Protein AF-A0A8T5LBM2-F1 (afdb_monomer)

Radius of gyration: 21.7 Å; Cα contacts (8 Å, |Δi|>4): 422; c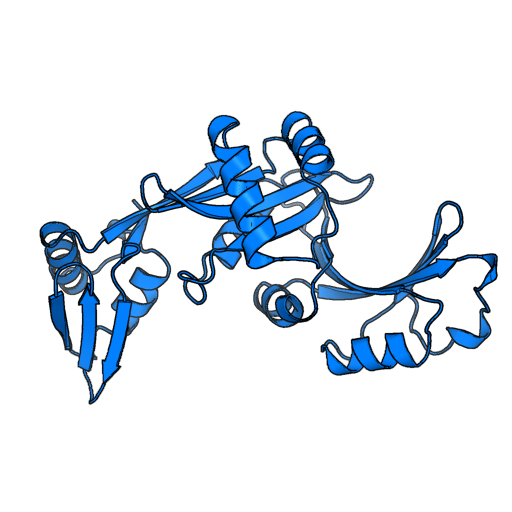hains: 1; bounding box: 52×43×63 Å

Secondary structure (DSSP, 8-state):
-EEEE-TTEEEEEETTEEEEEETTTTEEEEEEGGGHHHHHHHHT-EEGGG--HHHHHHHHHHHHTT-EEEEEEEEPPHHHHHHHHHHHHHHHGGG--S-HHHHHHHHHH-GGGEEEEEETTEEEEEEEEEE-SSSEEEEEEEE-GGGTTSSHHHHHHHHHHHH-TT-SEEEEEPPTTTHHHHHHTTPEEEEEEEEEGGG--GGGGTTS-EEEEEEETTEEEEEE--SS-SHHHHHHHHHH-TTEEEEEEEEEE-----

Solvent-accessible surface area (backbone atoms only — not comparable to full-atom values): 14510 Å² total; per-residue (Å²): 106,40,31,21,59,27,97,64,46,48,73,50,79,54,95,79,28,32,39,39,37,26,75,88,77,74,43,76,44,82,43,65,47,92,46,48,68,58,52,56,40,30,53,48,47,32,46,68,90,75,50,54,76,73,52,46,53,57,50,50,52,35,52,80,65,69,40,55,26,45,52,46,76,45,65,51,48,80,92,48,45,64,61,45,49,53,44,41,48,70,71,49,41,91,76,54,88,73,57,71,67,61,52,50,54,46,38,74,77,33,41,83,42,26,34,32,33,23,48,66,87,45,78,47,28,36,36,36,31,47,80,52,99,80,32,32,33,46,66,50,73,37,53,45,76,95,53,61,94,23,57,52,67,57,53,50,49,53,52,51,58,67,65,41,72,93,49,52,29,41,38,31,71,47,54,75,80,45,49,64,57,44,50,75,75,68,30,49,65,31,32,38,37,40,27,40,52,92,75,62,52,71,80,82,52,64,88,52,56,71,75,46,77,45,82,54,90,67,30,38,36,37,37,23,64,54,92,69,92,54,55,68,56,55,52,47,49,39,66,80,36,74,76,37,50,74,42,48,34,33,34,42,74,52,81,82,82,124

Structure (mmCIF, N/CA/C/O backbone):
data_AF-A0A8T5LBM2-F1
#
_entry.id   AF-A0A8T5LBM2-F1
#
loop_
_atom_site.group_PDB
_atom_site.id
_atom_site.type_symbol
_atom_site.label_atom_id
_atom_site.label_alt_id
_atom_site.label_comp_id
_atom_site.label_asym_id
_atom_site.label_entity_id
_atom_site.label_seq_id
_atom_site.pdbx_PDB_ins_code
_atom_site.Cartn_x
_atom_site.Cartn_y
_atom_site.Cartn_z
_atom_site.occupancy
_atom_site.B_iso_or_equiv
_atom_site.auth_seq_id
_atom_site.auth_comp_id
_atom_site.auth_asym_id
_atom_site.auth_atom_id
_atom_site.pdbx_PDB_model_num
ATOM 1 N N . MET A 1 1 ? -9.813 11.745 16.973 1.00 92.75 1 MET A N 1
ATOM 2 C CA . MET A 1 1 ? -8.674 10.794 16.911 1.00 92.75 1 MET A CA 1
ATOM 3 C C . MET A 1 1 ? -9.145 9.635 16.055 1.00 92.75 1 MET A C 1
ATOM 5 O O . MET A 1 1 ? -10.325 9.332 16.129 1.00 92.75 1 MET A O 1
ATOM 9 N N . ILE A 1 2 ? -8.309 9.035 15.200 1.00 97.75 2 ILE A N 1
ATOM 10 C CA . ILE A 1 2 ? -8.777 7.894 14.395 1.00 97.75 2 ILE A CA 1
ATOM 11 C C . ILE A 1 2 ? -8.549 6.612 15.194 1.00 97.75 2 ILE A C 1
ATOM 13 O O . ILE A 1 2 ? -7.416 6.338 15.575 1.00 97.75 2 ILE A O 1
ATOM 17 N N . GLN A 1 3 ? -9.597 5.822 15.406 1.00 98.25 3 GLN A N 1
ATOM 18 C CA . GLN A 1 3 ? -9.537 4.531 16.098 1.00 98.25 3 GLN A CA 1
ATOM 19 C C . GLN A 1 3 ? -10.120 3.416 15.230 1.00 98.25 3 GLN A C 1
ATOM 21 O O . GLN A 1 3 ? -10.914 3.654 14.319 1.00 98.25 3 GLN A O 1
ATOM 26 N N . THR A 1 4 ? -9.701 2.184 15.496 1.00 98.25 4 THR A N 1
ATOM 27 C CA . THR A 1 4 ? -10.174 0.964 14.830 1.00 98.25 4 THR A CA 1
ATOM 28 C C . THR A 1 4 ? -10.149 -0.212 15.801 1.00 98.25 4 THR A C 1
ATOM 30 O O . THR A 1 4 ? -9.642 -0.076 16.907 1.00 98.25 4 THR A O 1
ATOM 33 N N . LEU A 1 5 ? -10.675 -1.371 15.405 1.00 97.12 5 LEU A N 1
ATOM 34 C CA . LEU A 1 5 ? -10.586 -2.581 16.222 1.00 97.12 5 LEU A CA 1
ATOM 35 C C . LEU A 1 5 ? -9.120 -2.980 16.416 1.00 97.12 5 LEU A C 1
ATOM 37 O O . LEU A 1 5 ? -8.356 -3.029 15.441 1.00 97.12 5 LEU A O 1
ATOM 41 N N . ASN A 1 6 ? -8.744 -3.300 17.652 1.00 95.88 6 ASN A N 1
ATOM 42 C CA . ASN A 1 6 ? -7.382 -3.698 17.985 1.00 95.88 6 ASN A CA 1
ATOM 43 C C . ASN A 1 6 ? -6.968 -5.003 17.260 1.00 95.88 6 ASN A C 1
ATOM 45 O O . ASN A 1 6 ? -7.750 -5.659 16.561 1.00 95.88 6 ASN A O 1
ATOM 49 N N . ARG A 1 7 ? -5.701 -5.402 17.404 1.00 94.38 7 ARG A N 1
ATOM 50 C CA . ARG A 1 7 ? -5.131 -6.563 16.688 1.00 94.38 7 ARG A CA 1
ATOM 51 C C . ARG A 1 7 ? -5.732 -7.925 17.059 1.00 94.38 7 ARG A C 1
ATOM 53 O O . ARG A 1 7 ? -5.559 -8.881 16.305 1.00 94.38 7 ARG A O 1
ATOM 60 N N . HIS A 1 8 ? -6.378 -8.032 18.215 1.00 94.44 8 HIS A N 1
ATOM 61 C CA . HIS A 1 8 ? -6.974 -9.269 18.723 1.00 94.44 8 HIS A CA 1
ATOM 62 C C . HIS A 1 8 ? -8.461 -9.387 18.378 1.00 94.44 8 HIS A C 1
ATOM 64 O O . HIS A 1 8 ? -9.016 -10.483 18.442 1.00 94.44 8 HIS A O 1
ATOM 70 N N . VAL A 1 9 ? -9.075 -8.282 17.950 1.00 94.88 9 VAL A N 1
ATOM 71 C CA . VAL A 1 9 ? -10.503 -8.207 17.671 1.00 94.88 9 VAL A CA 1
ATOM 72 C C . VAL A 1 9 ? -10.779 -8.390 16.180 1.00 94.88 9 VAL A C 1
ATOM 74 O O . VAL A 1 9 ? -10.190 -7.741 15.305 1.00 94.88 9 VAL A O 1
ATOM 77 N N . LYS A 1 10 ? -11.722 -9.284 15.889 1.00 93.56 10 LYS A N 1
ATOM 78 C CA . LYS A 1 10 ? -12.291 -9.512 14.557 1.00 93.56 10 LYS A CA 1
ATOM 79 C C . LYS A 1 10 ? -13.802 -9.355 14.632 1.00 93.56 10 LYS A C 1
ATOM 81 O O . LYS A 1 10 ? -14.385 -9.528 15.696 1.00 93.56 10 LYS A O 1
ATOM 86 N N . TYR A 1 11 ? -14.440 -9.078 13.499 1.00 94.62 11 TYR A N 1
ATOM 87 C CA . TYR A 1 11 ? -15.890 -9.189 13.404 1.00 94.62 11 TYR A CA 1
ATOM 88 C C . TYR A 1 11 ? -16.294 -10.051 12.211 1.00 94.62 11 TYR A C 1
ATOM 90 O O . TYR A 1 11 ? -15.573 -10.130 11.213 1.00 94.62 11 TYR A O 1
ATOM 98 N N . ARG A 1 12 ? -17.446 -10.707 12.327 1.00 94.44 12 ARG A N 1
ATOM 99 C CA . ARG A 1 12 ? -18.084 -11.496 11.270 1.00 94.44 12 ARG A CA 1
ATOM 100 C C . ARG A 1 12 ? -19.574 -11.177 11.215 1.00 94.44 12 ARG A C 1
ATOM 102 O O . ARG A 1 12 ? -20.138 -10.657 12.173 1.00 94.44 12 ARG A O 1
ATOM 109 N N . LYS A 1 13 ? -20.203 -11.492 10.090 1.00 95.00 13 LYS A N 1
ATOM 110 C CA . LYS A 1 13 ? -21.654 -11.388 9.911 1.00 95.00 13 LYS A CA 1
ATOM 111 C C . LYS A 1 13 ? -22.240 -12.790 9.947 1.00 95.00 13 LYS A C 1
ATOM 113 O O . LYS A 1 13 ? -21.681 -13.671 9.299 1.00 95.00 13 LYS A O 1
ATOM 118 N N . ASP A 1 14 ? -23.332 -12.975 10.674 1.00 94.50 14 ASP A N 1
ATOM 119 C CA . ASP A 1 14 ? -24.053 -14.246 10.711 1.00 94.50 14 ASP A CA 1
ATOM 120 C C . ASP A 1 14 ? -25.526 -14.028 11.094 1.00 94.50 14 ASP A C 1
ATOM 122 O O . ASP A 1 14 ? -25.818 -13.236 11.988 1.00 94.50 14 ASP A O 1
ATOM 126 N N . ASN A 1 15 ? -26.443 -14.701 10.391 1.00 89.12 15 ASN A N 1
ATOM 127 C CA . ASN A 1 15 ? -27.886 -14.742 10.673 1.00 89.12 15 ASN A CA 1
ATOM 128 C C . ASN A 1 15 ? -28.530 -13.387 11.044 1.00 89.12 15 ASN A C 1
ATOM 130 O O . ASN A 1 15 ? -29.221 -13.266 12.055 1.00 89.12 15 ASN A O 1
ATOM 134 N N . GLY A 1 16 ? -28.289 -12.341 10.245 1.00 92.50 16 GLY A N 1
ATOM 135 C CA . GLY A 1 16 ? -28.869 -11.013 10.498 1.00 92.50 16 GLY A CA 1
ATOM 136 C C . GLY A 1 16 ? -28.302 -10.311 11.738 1.00 92.50 16 GLY A C 1
ATOM 137 O O . GLY A 1 16 ? -28.953 -9.442 12.316 1.00 92.50 16 GLY A O 1
ATOM 138 N N . ALA A 1 17 ? -27.090 -10.675 12.155 1.00 95.56 17 ALA A N 1
ATOM 139 C CA . ALA A 1 17 ? -26.349 -10.028 13.225 1.00 95.56 17 ALA A CA 1
ATOM 140 C C . ALA A 1 17 ? -24.864 -9.875 12.869 1.00 95.56 17 ALA A C 1
ATOM 142 O O . ALA A 1 17 ? -24.342 -10.467 11.917 1.00 95.56 17 ALA A O 1
ATOM 143 N N . ILE A 1 18 ? -24.183 -9.047 13.654 1.00 96.88 18 ILE A N 1
ATOM 144 C CA . ILE A 1 18 ? -22.740 -8.848 13.603 1.00 96.88 18 ILE A CA 1
ATOM 145 C C . ILE A 1 18 ? -22.156 -9.382 14.905 1.00 96.88 18 ILE A C 1
ATOM 147 O O . ILE A 1 18 ? -22.589 -8.986 15.983 1.00 96.88 18 ILE A O 1
ATOM 151 N N . PHE A 1 19 ? -21.168 -10.261 14.797 1.00 96.44 19 PHE A N 1
ATOM 152 C CA . PHE A 1 19 ? -20.445 -10.817 15.934 1.00 96.44 19 PHE A CA 1
ATOM 153 C C . PHE A 1 19 ? -19.055 -10.207 15.998 1.00 96.44 19 PHE A C 1
ATOM 155 O O . PHE A 1 19 ? -18.353 -10.192 14.985 1.00 96.44 19 PHE A O 1
ATOM 162 N N . ILE A 1 20 ? -18.661 -9.710 17.166 1.00 96.31 20 ILE A N 1
ATOM 163 C CA . ILE A 1 20 ? -17.330 -9.168 17.437 1.00 96.31 20 ILE A CA 1
ATOM 164 C C . ILE A 1 20 ? -16.651 -10.093 18.429 1.00 96.31 20 ILE A C 1
ATOM 166 O O . ILE A 1 20 ? -17.090 -10.214 19.568 1.00 96.31 20 ILE A O 1
ATOM 170 N N . CYS A 1 21 ? -15.561 -10.713 17.995 1.00 95.88 21 CYS A N 1
ATOM 171 C CA . CYS A 1 21 ? -14.856 -11.711 18.777 1.00 95.88 21 CYS A CA 1
ATOM 172 C C . CYS A 1 21 ? -13.459 -11.207 19.149 1.00 95.88 21 CYS A C 1
ATOM 174 O O . CYS A 1 21 ? -12.685 -10.799 18.274 1.00 95.88 21 CYS A O 1
ATOM 176 N N . ASP A 1 22 ? -13.115 -11.316 20.429 1.00 94.88 22 ASP A N 1
ATOM 177 C CA . ASP A 1 22 ? -11.749 -11.202 20.937 1.00 94.88 22 ASP A CA 1
ATOM 178 C C . ASP A 1 22 ? -11.302 -12.574 21.451 1.00 94.88 22 ASP A C 1
ATOM 180 O O . ASP A 1 22 ? -11.563 -12.955 22.595 1.00 94.88 22 ASP A O 1
ATOM 184 N N . CYS A 1 23 ? -10.616 -13.334 20.593 1.00 86.25 23 CYS A N 1
ATOM 185 C CA . CYS A 1 23 ? -10.169 -14.690 20.920 1.00 86.25 23 CYS A CA 1
ATOM 186 C C . CYS A 1 23 ? -9.210 -14.730 22.118 1.00 86.25 23 CYS A C 1
ATOM 188 O O . CYS A 1 23 ? -9.099 -15.767 22.761 1.00 86.25 23 CYS A O 1
ATOM 190 N N . LYS A 1 24 ? -8.500 -13.632 22.414 1.00 91.25 24 LYS A N 1
ATOM 191 C CA . LYS A 1 24 ? -7.538 -13.593 23.522 1.00 91.25 24 LYS A CA 1
ATOM 192 C C . LYS A 1 24 ? -8.248 -13.510 24.872 1.00 91.25 24 LYS A C 1
ATOM 194 O O . LYS A 1 24 ? -7.737 -14.035 25.855 1.00 91.25 24 LYS A O 1
ATOM 199 N N . ARG A 1 25 ? -9.401 -12.838 24.914 1.00 93.88 25 ARG A N 1
ATOM 200 C CA . ARG A 1 25 ? -10.197 -12.624 26.134 1.00 93.88 25 ARG A CA 1
ATOM 201 C C . ARG A 1 25 ? -11.467 -13.468 26.198 1.00 93.88 25 ARG A C 1
ATOM 203 O O . ARG A 1 25 ? -12.203 -13.351 27.168 1.00 93.88 25 ARG A O 1
ATOM 210 N N . LEU A 1 26 ? -11.710 -14.305 25.185 1.00 91.44 26 LEU A N 1
ATOM 211 C CA . LEU A 1 26 ? -12.924 -15.117 25.041 1.00 91.44 26 LEU A CA 1
ATOM 212 C C . LEU A 1 26 ? -14.206 -14.266 25.092 1.00 91.44 26 LEU A C 1
ATOM 214 O O . LEU A 1 26 ? -15.222 -14.686 25.637 1.00 91.44 26 LEU A O 1
ATOM 218 N N . LEU A 1 27 ? -14.150 -13.059 24.519 1.00 93.06 27 LEU A N 1
ATOM 219 C CA . LEU A 1 27 ? -15.307 -12.172 24.399 1.00 93.06 27 LEU A CA 1
ATOM 220 C C . LEU A 1 27 ? -15.981 -12.394 23.046 1.00 93.06 27 LEU A C 1
ATOM 222 O O . LEU A 1 27 ? -15.303 -12.372 22.015 1.00 93.06 27 LEU A O 1
ATOM 226 N N . ASP A 1 28 ? -17.303 -12.555 23.053 1.00 93.69 28 ASP A N 1
ATOM 227 C CA . ASP A 1 28 ? -18.137 -12.570 21.851 1.00 93.69 28 ASP A CA 1
ATOM 228 C C . ASP A 1 28 ? -19.327 -11.625 22.057 1.00 93.69 28 ASP A C 1
ATOM 230 O O . ASP A 1 28 ? -20.163 -11.832 22.937 1.00 93.69 28 ASP A O 1
ATOM 234 N N . LEU A 1 29 ? -19.366 -10.543 21.284 1.00 95.56 29 LEU A N 1
ATOM 235 C CA . LEU A 1 29 ? -20.420 -9.537 21.341 1.00 95.56 29 LEU A CA 1
ATOM 236 C C . LEU A 1 29 ? -21.313 -9.654 20.120 1.00 95.56 29 LEU A C 1
ATOM 238 O O . LEU A 1 29 ? -20.832 -9.644 18.988 1.00 95.56 29 LEU A O 1
ATOM 242 N N . LYS A 1 30 ? -22.623 -9.669 20.352 1.00 96.69 30 LYS A N 1
ATOM 243 C CA . LYS A 1 30 ? -23.626 -9.623 19.293 1.00 96.69 30 LYS A CA 1
ATOM 244 C C . LYS A 1 30 ? -24.167 -8.206 19.146 1.00 96.69 30 LYS A C 1
ATOM 246 O O . LYS A 1 30 ? -24.635 -7.614 20.112 1.00 96.69 30 LYS A O 1
ATOM 251 N N . ILE A 1 31 ? -24.153 -7.696 17.921 1.00 95.62 31 ILE A N 1
ATOM 252 C CA . ILE A 1 31 ? -24.697 -6.389 17.554 1.00 95.62 31 ILE A CA 1
ATOM 253 C C . ILE A 1 31 ? -25.715 -6.565 16.436 1.00 95.62 31 ILE A C 1
ATOM 255 O O . ILE A 1 31 ? -25.577 -7.423 15.561 1.00 95.62 31 ILE A O 1
ATOM 259 N N . GLU A 1 32 ? -26.754 -5.739 16.463 1.00 96.00 32 GLU A N 1
ATOM 260 C CA . GLU A 1 32 ? -27.766 -5.712 15.417 1.00 96.00 32 GLU A CA 1
ATOM 261 C C . GLU A 1 32 ? -27.180 -5.319 14.055 1.00 96.00 32 GLU A C 1
ATOM 263 O O . GLU A 1 32 ? -26.351 -4.413 13.934 1.00 96.00 32 GLU A O 1
ATOM 268 N N . PHE A 1 33 ? -27.685 -5.951 12.995 1.00 96.31 33 PHE A N 1
ATOM 269 C CA . PHE A 1 33 ? -27.208 -5.743 11.627 1.00 96.31 33 PHE A CA 1
ATOM 270 C C . PHE A 1 33 ? -27.376 -4.310 11.108 1.00 96.31 33 PHE A C 1
ATOM 272 O O . PHE A 1 33 ? -26.625 -3.881 10.236 1.00 96.31 33 PHE A O 1
ATOM 279 N N . LYS A 1 34 ? -28.295 -3.524 11.687 1.00 96.06 34 LYS A N 1
ATOM 280 C CA . LYS A 1 34 ? -28.467 -2.098 11.355 1.00 96.06 34 LYS A CA 1
ATOM 281 C C . LYS A 1 34 ? -27.195 -1.260 11.568 1.00 96.06 34 LYS A C 1
ATOM 283 O O . LYS A 1 34 ? -27.096 -0.166 11.028 1.00 96.06 34 LYS A O 1
ATOM 288 N N . HIS A 1 35 ? -26.223 -1.769 12.330 1.00 96.62 35 HIS A N 1
ATOM 289 C CA . HIS A 1 35 ? -24.932 -1.123 12.582 1.00 96.62 35 HIS A CA 1
ATOM 290 C C . HIS A 1 35 ? -23.810 -1.588 11.636 1.00 96.62 35 HIS A C 1
ATOM 292 O O . HIS A 1 35 ? -22.634 -1.340 11.902 1.00 96.62 35 HIS A O 1
ATOM 298 N N . GLU A 1 36 ? -24.132 -2.258 10.525 1.00 96.00 36 GLU A N 1
ATOM 299 C CA . GLU A 1 36 ? -23.123 -2.752 9.582 1.00 96.00 36 GLU A CA 1
ATOM 300 C C . GLU A 1 36 ? -22.214 -1.645 9.042 1.00 96.00 36 GLU A C 1
ATOM 302 O O . GLU A 1 36 ? -20.990 -1.794 9.023 1.00 96.00 36 GLU A O 1
ATOM 307 N N . ASP A 1 37 ? -22.799 -0.529 8.614 1.00 96.94 37 ASP A N 1
ATOM 308 C CA . ASP A 1 37 ? -22.045 0.575 8.027 1.00 96.94 37 ASP A CA 1
ATOM 309 C C . ASP A 1 37 ? -21.061 1.181 9.032 1.00 96.94 37 ASP A C 1
ATOM 311 O O . ASP A 1 37 ? -19.897 1.419 8.692 1.00 96.94 37 ASP A O 1
ATOM 315 N N . PHE A 1 38 ? -21.497 1.337 10.285 1.00 97.38 38 PHE A N 1
ATOM 316 C CA . PHE A 1 38 ? -20.645 1.734 11.402 1.00 97.38 38 PHE A CA 1
ATOM 317 C C . PHE A 1 38 ? -19.472 0.761 11.570 1.00 97.38 38 PHE A C 1
ATOM 319 O O . PHE A 1 38 ? -18.317 1.186 11.540 1.00 97.38 38 PHE A O 1
ATOM 326 N N . MET A 1 39 ? -19.741 -0.547 11.649 1.00 97.19 39 MET A N 1
ATOM 327 C CA . MET A 1 39 ? -18.699 -1.567 11.819 1.00 97.19 39 MET A CA 1
ATOM 328 C C . MET A 1 39 ? -17.711 -1.595 10.652 1.00 97.19 39 MET A C 1
ATOM 330 O O . MET A 1 39 ? -16.497 -1.691 10.858 1.00 97.19 39 MET A O 1
ATOM 334 N N . ARG A 1 40 ? -18.198 -1.441 9.417 1.00 96.19 40 ARG A N 1
ATOM 335 C CA . ARG A 1 40 ? -17.354 -1.347 8.221 1.00 96.19 40 ARG A CA 1
ATOM 336 C C . ARG A 1 40 ? -16.450 -0.115 8.268 1.00 96.19 40 ARG A C 1
ATOM 338 O O . ARG A 1 40 ? -15.285 -0.211 7.882 1.00 96.19 40 ARG A O 1
ATOM 345 N N . ASN A 1 41 ? -16.957 1.026 8.732 1.00 97.00 41 ASN A N 1
ATOM 346 C CA . ASN A 1 41 ? -16.172 2.254 8.853 1.00 97.00 41 ASN A CA 1
ATOM 347 C C . ASN A 1 41 ? -15.168 2.183 10.015 1.00 97.00 41 ASN A C 1
ATOM 349 O O . ASN A 1 41 ? -14.003 2.537 9.828 1.00 97.00 41 ASN A O 1
ATOM 353 N N . LEU A 1 42 ? -15.568 1.644 11.169 1.00 97.44 42 LEU A N 1
ATOM 354 C CA . LEU A 1 42 ? -14.687 1.395 12.312 1.00 97.44 42 LEU A CA 1
ATOM 355 C C . LEU A 1 42 ? -13.521 0.476 11.928 1.00 97.44 42 LEU A C 1
ATOM 357 O O . LEU A 1 42 ? -12.366 0.761 12.244 1.00 97.44 42 LEU A O 1
ATOM 361 N N . PHE A 1 43 ? -13.787 -0.589 11.167 1.00 95.75 43 PHE A N 1
ATOM 362 C CA . PHE A 1 43 ? -12.750 -1.516 10.703 1.00 95.75 43 PHE A CA 1
ATOM 363 C C . PHE A 1 43 ? -11.717 -0.861 9.779 1.00 95.75 43 PHE A C 1
ATOM 365 O O . PHE A 1 43 ? -10.570 -1.296 9.715 1.00 95.75 43 PHE A O 1
ATOM 372 N N . LYS A 1 44 ? -12.111 0.213 9.089 1.00 96.62 44 LYS A N 1
ATOM 373 C CA . LYS A 1 44 ? -11.223 1.034 8.258 1.00 96.62 44 LYS A CA 1
ATOM 374 C C . LYS A 1 44 ? -10.526 2.143 9.038 1.00 96.62 44 LYS A C 1
ATOM 376 O O . LYS A 1 44 ? -9.662 2.814 8.473 1.00 96.62 44 LYS A O 1
ATOM 381 N N . GLY A 1 45 ? -10.910 2.383 10.286 1.00 97.44 45 GLY A N 1
ATOM 382 C CA . GLY A 1 45 ? -10.522 3.537 11.087 1.00 97.44 45 GLY A CA 1
ATOM 383 C C . GLY A 1 45 ? -11.541 4.673 10.988 1.00 97.44 45 GLY A C 1
ATOM 384 O O . GLY A 1 45 ? -11.765 5.212 9.900 1.00 97.44 45 GLY A O 1
ATOM 385 N N . ILE A 1 46 ? -12.108 5.083 12.118 1.00 97.56 46 ILE A N 1
ATOM 386 C CA . ILE A 1 46 ? -13.128 6.134 12.212 1.00 97.56 46 ILE A CA 1
ATOM 387 C C . ILE A 1 46 ? -12.696 7.233 13.183 1.00 97.56 46 ILE A C 1
ATOM 389 O O . ILE A 1 46 ? -11.945 6.969 14.116 1.00 97.56 46 ILE A O 1
ATOM 393 N N . ASP A 1 47 ? -13.128 8.468 12.927 1.00 97.44 47 ASP A N 1
ATOM 394 C CA . ASP A 1 47 ? -12.962 9.587 13.859 1.00 97.44 47 ASP A CA 1
ATOM 395 C C . ASP A 1 47 ? -14.251 9.728 14.665 1.00 97.44 47 ASP A C 1
ATOM 397 O O . ASP A 1 47 ? -15.310 9.931 14.070 1.00 97.44 47 ASP A O 1
ATOM 401 N N . GLU A 1 48 ? -14.159 9.624 15.990 1.00 96.75 48 GLU A N 1
ATOM 402 C CA . GLU A 1 48 ? -15.297 9.671 16.921 1.00 96.75 48 GLU A CA 1
ATOM 403 C C . GLU A 1 48 ? -16.202 10.893 16.683 1.00 96.75 48 GLU A C 1
ATOM 405 O O . GLU A 1 48 ? -17.427 10.812 16.739 1.00 96.75 48 GLU A O 1
ATOM 410 N N . LYS A 1 49 ? -15.606 12.026 16.291 1.00 96.94 49 LYS A N 1
ATOM 411 C CA . LYS A 1 49 ? -16.325 13.273 15.981 1.00 96.94 49 LYS A CA 1
ATOM 412 C C . LYS A 1 49 ? -17.323 13.151 14.822 1.00 96.94 49 LYS A C 1
ATOM 414 O O . LYS A 1 49 ? -18.144 14.043 14.641 1.00 96.94 49 LYS A O 1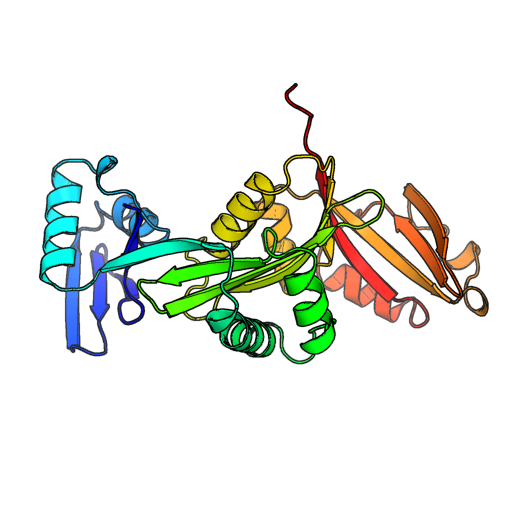
ATOM 419 N N . LYS A 1 50 ? -17.225 12.095 14.009 1.00 96.62 50 LYS A N 1
ATOM 420 C CA . LYS A 1 50 ? -18.104 11.830 12.859 1.00 96.62 50 LYS A CA 1
ATOM 421 C C . LYS A 1 50 ? -19.249 10.869 13.183 1.00 96.62 50 LYS A C 1
ATOM 423 O O . LYS A 1 50 ? -20.029 10.568 12.285 1.00 96.62 50 LYS A O 1
ATOM 428 N N . LEU A 1 51 ? -19.317 10.366 14.414 1.00 97.19 51 LEU A N 1
ATOM 429 C CA . LEU A 1 51 ? -20.331 9.413 14.849 1.00 97.19 51 LEU A CA 1
ATOM 430 C C . LEU A 1 51 ? -21.635 10.123 15.213 1.00 97.19 51 LEU A C 1
ATOM 432 O O . LEU A 1 51 ? -21.619 11.199 15.817 1.00 97.19 51 LEU A O 1
ATOM 436 N N . ASN A 1 52 ? -22.764 9.494 14.896 1.00 97.44 52 ASN A N 1
ATOM 437 C CA . ASN A 1 52 ? -24.052 9.895 15.463 1.00 97.44 52 ASN A CA 1
ATOM 438 C C . ASN A 1 52 ? -24.207 9.389 16.912 1.00 97.44 52 ASN A C 1
ATOM 440 O O . ASN A 1 52 ? -23.438 8.546 17.365 1.00 97.44 52 ASN A O 1
ATOM 444 N N . GLU A 1 53 ? -25.217 9.870 17.641 1.00 97.69 53 GLU A N 1
ATOM 445 C CA . GLU A 1 53 ? -25.400 9.534 19.065 1.00 97.69 53 GLU A CA 1
ATOM 446 C C . GLU A 1 53 ? -25.506 8.024 19.338 1.00 97.69 53 GLU A C 1
ATOM 448 O O . GLU A 1 53 ? -24.897 7.530 20.283 1.00 97.69 53 GLU A O 1
ATOM 453 N N . LYS A 1 54 ? -26.194 7.259 18.476 1.00 96.50 54 LYS A N 1
ATOM 454 C CA . LYS A 1 54 ? -26.301 5.795 18.633 1.00 96.50 54 LYS A CA 1
ATOM 455 C C . LYS A 1 54 ? -24.954 5.103 18.424 1.00 96.50 54 LYS A C 1
ATOM 457 O O . LYS A 1 54 ? -24.624 4.159 19.134 1.00 96.50 54 LYS A O 1
ATOM 462 N N . GLU A 1 55 ? -24.180 5.557 17.444 1.00 97.50 55 GLU A N 1
ATOM 463 C CA . GLU A 1 55 ? -22.841 5.029 17.175 1.00 97.50 55 GLU A CA 1
ATOM 464 C C . GLU A 1 55 ? -21.855 5.377 18.293 1.00 97.50 55 GLU A C 1
ATOM 466 O O . GLU A 1 55 ? -21.048 4.526 18.656 1.00 97.50 55 GLU A O 1
ATOM 471 N N . LYS A 1 56 ? -21.945 6.580 18.878 1.00 97.88 56 LYS A N 1
ATOM 472 C CA . LYS A 1 56 ? -21.123 6.982 20.031 1.00 97.88 56 LYS A CA 1
ATOM 473 C C . LYS A 1 56 ? -21.346 6.075 21.234 1.00 97.88 56 LYS A C 1
ATOM 475 O O . LYS A 1 56 ? -20.377 5.726 21.899 1.00 97.88 56 LYS A O 1
ATOM 480 N N . THR A 1 57 ? -22.586 5.652 21.496 1.00 97.62 57 THR A N 1
ATOM 481 C CA . THR A 1 57 ? -22.871 4.695 22.576 1.00 97.62 57 THR A CA 1
ATOM 482 C C . THR A 1 57 ? -22.131 3.374 22.354 1.00 97.62 57 THR A C 1
ATOM 484 O O . THR A 1 57 ? -21.365 2.957 23.217 1.00 97.62 57 THR A O 1
ATOM 487 N N . ILE A 1 58 ? -22.274 2.765 21.168 1.00 9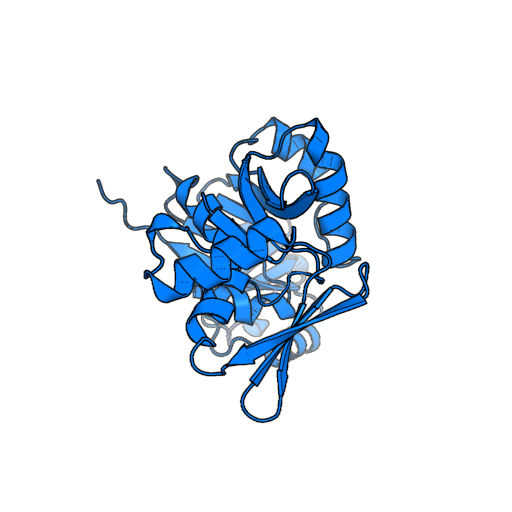7.31 58 ILE A N 1
ATOM 488 C CA . ILE A 1 58 ? -21.593 1.500 20.827 1.00 97.31 58 ILE A CA 1
ATOM 489 C C . ILE A 1 58 ? -20.070 1.666 20.882 1.00 97.31 58 ILE A C 1
ATOM 491 O O . ILE A 1 58 ? -19.355 0.803 21.389 1.00 97.31 58 ILE A O 1
ATOM 495 N N . PHE A 1 59 ? -19.565 2.784 20.364 1.00 97.88 59 PHE A N 1
ATOM 496 C CA . PHE A 1 59 ? -18.144 3.101 20.367 1.00 97.88 59 PHE A CA 1
ATOM 497 C C . PHE A 1 59 ? -17.588 3.234 21.791 1.00 97.88 59 PHE A C 1
ATOM 499 O O . PHE A 1 59 ? -16.562 2.630 22.093 1.00 97.88 59 PHE A O 1
ATOM 506 N N . SER A 1 60 ? -18.292 3.940 22.681 1.00 97.81 60 SER A N 1
ATOM 507 C CA . SER A 1 60 ? -17.919 4.077 24.094 1.00 97.81 60 SER A CA 1
ATOM 508 C C . SER A 1 60 ? -17.888 2.726 24.810 1.00 97.81 60 SER A C 1
ATOM 510 O O . SER A 1 60 ? -16.993 2.471 25.616 1.00 97.81 60 SER A O 1
ATOM 512 N N . ASP A 1 61 ? -18.819 1.824 24.496 1.00 97.19 61 ASP A N 1
ATOM 513 C CA . ASP A 1 61 ? -18.800 0.475 25.060 1.00 97.19 61 ASP A CA 1
ATOM 514 C C . ASP A 1 61 ? -17.587 -0.322 24.560 1.00 97.19 61 ASP A C 1
ATOM 516 O O . ASP A 1 61 ? -16.922 -0.987 25.354 1.00 97.19 61 ASP A O 1
ATOM 520 N N . PHE A 1 62 ? -17.204 -0.184 23.286 1.00 97.88 62 PHE A N 1
ATOM 521 C CA . PHE A 1 62 ? -15.963 -0.784 22.783 1.00 97.88 62 PHE A CA 1
ATOM 522 C C . PHE A 1 62 ? -14.708 -0.226 23.453 1.00 97.88 62 PHE A C 1
ATOM 524 O O . PHE A 1 62 ? -13.766 -0.985 23.681 1.00 97.88 62 PHE A O 1
ATOM 531 N N . GLU A 1 63 ? -14.681 1.066 23.778 1.00 97.25 63 GLU A N 1
ATOM 532 C CA . GLU A 1 63 ? -13.577 1.676 24.524 1.00 97.25 63 GLU A CA 1
ATOM 533 C C . GLU A 1 63 ? -13.484 1.136 25.950 1.00 97.25 63 GLU A C 1
ATOM 535 O O . GLU A 1 63 ? -12.411 0.700 26.362 1.00 97.25 63 GLU A O 1
ATOM 540 N N . LYS A 1 64 ? -14.604 1.083 26.686 1.00 97.31 64 LYS A N 1
ATOM 541 C CA . LYS A 1 64 ? -14.649 0.499 28.042 1.00 97.31 64 LYS A CA 1
ATOM 542 C C . LYS A 1 64 ? -14.213 -0.964 28.048 1.00 97.31 64 LYS A C 1
ATOM 5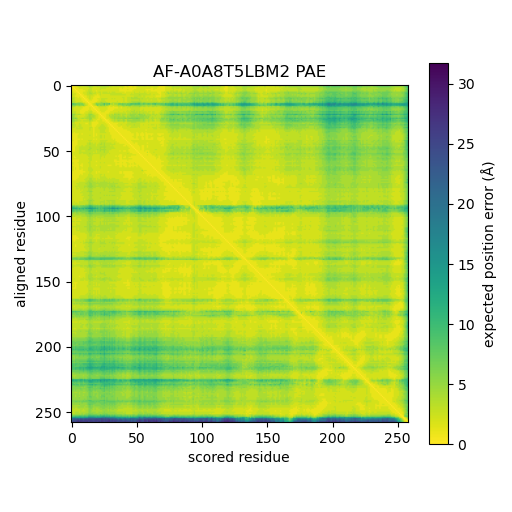44 O O . LYS A 1 64 ? -13.634 -1.438 29.020 1.00 97.31 64 LYS A O 1
ATOM 549 N N . MET A 1 65 ? -14.491 -1.674 26.957 1.00 96.69 65 MET A N 1
ATOM 550 C CA . MET A 1 65 ? -14.087 -3.058 26.753 1.00 96.69 65 MET A CA 1
ATOM 551 C C . MET A 1 65 ? -12.681 -3.208 26.164 1.00 96.69 65 MET A C 1
ATOM 553 O O . MET A 1 65 ? -12.297 -4.331 25.846 1.00 96.69 65 MET A O 1
ATOM 557 N N . ASP A 1 66 ? -11.902 -2.138 25.989 1.00 96.38 66 ASP A N 1
ATOM 558 C CA . ASP A 1 66 ? -10.545 -2.189 25.424 1.00 96.38 66 ASP A CA 1
ATOM 559 C C . ASP A 1 66 ? -10.498 -2.951 24.076 1.00 96.38 66 ASP A C 1
ATOM 561 O O . ASP A 1 66 ? -9.651 -3.806 23.820 1.00 96.38 66 ASP A O 1
ATOM 565 N N . LEU A 1 67 ? -11.505 -2.734 23.221 1.00 97.38 67 LEU A N 1
ATOM 566 C CA . LEU A 1 67 ? -11.608 -3.353 21.889 1.00 97.38 67 LEU A CA 1
ATOM 567 C C . LEU A 1 67 ? -11.009 -2.474 20.787 1.00 97.38 67 LEU A C 1
ATOM 569 O O . LEU A 1 67 ? -10.837 -2.935 19.652 1.00 97.38 67 LEU A O 1
ATOM 573 N N . LEU A 1 68 ? -10.703 -1.216 21.102 1.00 97.94 68 LEU A N 1
ATOM 574 C CA . LEU A 1 68 ? -10.222 -0.224 20.150 1.00 97.94 68 LEU A CA 1
ATOM 575 C C . LEU A 1 68 ? -8.722 0.028 20.307 1.00 97.94 68 LEU A C 1
ATOM 577 O O . LEU A 1 68 ? -8.183 -0.004 21.404 1.00 97.94 68 LEU A O 1
ATOM 581 N N . SER A 1 69 ? -8.074 0.321 19.186 1.00 98.19 69 SER A N 1
ATOM 582 C CA . SER A 1 69 ? -6.706 0.824 19.103 1.00 98.19 69 SER A CA 1
ATOM 583 C C . SER A 1 69 ? -6.701 2.140 18.345 1.00 98.19 69 SER A C 1
ATOM 585 O O . SER A 1 69 ? -7.448 2.331 17.377 1.00 98.19 69 SER A O 1
ATOM 587 N N . GLU A 1 70 ? -5.801 3.029 18.732 1.00 98.38 70 GLU A N 1
ATOM 588 C CA . GLU A 1 70 ? -5.532 4.252 18.000 1.00 98.38 70 GLU A CA 1
ATOM 589 C C . GLU A 1 70 ? -4.815 3.937 16.680 1.00 98.38 70 GLU A C 1
ATOM 591 O O . GLU A 1 70 ? -3.793 3.255 16.649 1.00 98.38 70 GLU A O 1
ATOM 596 N N . LEU A 1 71 ? -5.323 4.462 15.566 1.00 98.50 71 LEU A N 1
ATOM 597 C CA . LEU A 1 71 ? -4.737 4.301 14.239 1.00 98.50 71 LEU A CA 1
ATOM 598 C C . LEU A 1 71 ? -3.961 5.563 13.851 1.00 98.50 71 LEU A C 1
ATOM 600 O O . LEU A 1 71 ? -4.544 6.595 13.507 1.00 98.50 71 LEU A O 1
ATOM 604 N N . LYS A 1 72 ? -2.630 5.466 13.837 1.00 98.44 72 LYS A N 1
ATOM 605 C CA . LYS A 1 72 ? -1.722 6.574 13.509 1.00 98.44 72 LYS A CA 1
ATOM 606 C C . LYS A 1 72 ? -0.956 6.320 12.221 1.00 98.44 72 LYS A C 1
ATOM 608 O O . LYS A 1 72 ? -0.442 5.231 11.996 1.00 98.44 72 LYS A O 1
ATOM 613 N N . ILE A 1 73 ? -0.795 7.358 11.404 1.00 98.50 73 ILE A N 1
ATOM 614 C CA . ILE A 1 73 ? 0.119 7.344 10.256 1.00 98.50 73 ILE A CA 1
ATOM 615 C C . ILE A 1 73 ? 1.120 8.472 10.444 1.00 98.50 73 ILE A C 1
ATOM 617 O O . ILE A 1 73 ? 0.736 9.621 10.659 1.00 98.50 73 ILE A O 1
ATOM 621 N N . ARG A 1 74 ? 2.410 8.146 10.397 1.00 98.50 74 ARG A N 1
ATOM 622 C CA . ARG A 1 74 ? 3.489 9.113 10.630 1.00 98.50 74 ARG A CA 1
ATOM 623 C C . ARG A 1 74 ? 4.753 8.733 9.874 1.00 98.50 74 ARG A C 1
ATOM 625 O O . ARG A 1 74 ? 4.867 7.631 9.345 1.00 98.50 74 ARG A O 1
ATOM 632 N N . GLY A 1 75 ? 5.709 9.664 9.824 1.00 98.62 75 GLY A N 1
ATOM 633 C CA . GLY A 1 75 ? 7.054 9.341 9.345 1.00 98.62 75 GLY A CA 1
ATOM 634 C C . GLY A 1 75 ? 7.648 8.201 10.169 1.00 98.62 75 GLY A C 1
ATOM 635 O O . GLY A 1 75 ? 7.460 8.148 11.390 1.00 98.62 75 GLY A O 1
ATOM 636 N N . LEU A 1 76 ? 8.306 7.275 9.482 1.00 98.44 76 LEU A N 1
ATOM 637 C CA . LEU A 1 76 ? 8.994 6.165 10.114 1.00 98.44 76 LEU A CA 1
ATOM 638 C C . LEU A 1 76 ? 10.186 6.720 10.903 1.00 98.44 76 LEU A C 1
ATOM 640 O O . LEU A 1 76 ? 10.966 7.507 10.372 1.00 98.44 76 LEU A O 1
ATOM 644 N N . ALA A 1 77 ? 10.297 6.357 12.179 1.00 98.38 77 ALA A N 1
ATOM 645 C CA . ALA A 1 77 ? 11.454 6.728 12.988 1.00 98.38 77 ALA A CA 1
ATOM 646 C C . ALA A 1 77 ? 12.585 5.714 12.772 1.00 98.38 77 ALA A C 1
ATOM 648 O O . ALA A 1 77 ? 12.313 4.554 12.469 1.00 98.38 77 ALA A O 1
ATOM 649 N N . GLU A 1 78 ? 13.836 6.113 13.013 1.00 98.19 78 GLU A N 1
ATOM 650 C CA . GLU A 1 78 ? 15.005 5.223 12.889 1.00 98.19 78 GLU A CA 1
ATOM 651 C C . GLU A 1 78 ? 14.829 3.925 13.693 1.00 98.19 78 GLU A C 1
ATOM 653 O O . GLU A 1 78 ? 15.002 2.831 13.164 1.00 98.19 78 GLU A O 1
ATOM 658 N N . LYS A 1 79 ? 14.355 4.029 14.942 1.00 98.19 79 LYS A N 1
ATOM 659 C CA . LYS A 1 79 ? 14.087 2.868 15.809 1.00 98.19 79 LYS A CA 1
ATOM 660 C C . LYS A 1 79 ? 13.029 1.896 15.263 1.00 98.19 79 LYS A C 1
ATOM 662 O O . LYS A 1 79 ? 12.985 0.744 15.682 1.00 98.19 79 LYS A O 1
ATOM 667 N N . ASP A 1 80 ? 12.160 2.364 14.366 1.00 98.50 80 ASP A N 1
ATOM 668 C CA . ASP A 1 80 ? 11.090 1.569 13.759 1.00 98.50 80 ASP A CA 1
ATOM 669 C C . ASP A 1 80 ? 11.531 0.961 12.409 1.00 98.50 80 ASP A C 1
ATOM 671 O O . ASP A 1 80 ? 10.818 0.122 11.858 1.00 98.50 80 ASP A O 1
ATOM 675 N N . PHE A 1 81 ? 12.704 1.345 11.878 1.00 98.50 81 PHE A N 1
ATOM 676 C CA . PHE A 1 81 ? 13.167 0.939 10.548 1.00 98.50 81 PHE A CA 1
ATOM 677 C C . PHE A 1 81 ? 13.319 -0.578 10.416 1.00 98.50 81 PHE A C 1
ATOM 679 O O . PHE A 1 81 ? 12.784 -1.160 9.474 1.00 98.50 81 PHE A O 1
ATOM 686 N N . SER A 1 82 ? 13.974 -1.237 11.380 1.00 98.25 82 SER A N 1
ATOM 687 C CA . SER A 1 82 ? 14.145 -2.699 11.343 1.00 98.25 82 SER A CA 1
ATOM 688 C C . SER A 1 82 ? 12.798 -3.421 11.286 1.00 98.25 82 SER A C 1
ATOM 690 O O . SER A 1 82 ? 12.594 -4.265 10.420 1.00 98.25 82 SER A O 1
ATOM 692 N N . LYS A 1 83 ? 11.840 -3.018 12.133 1.00 98.38 83 LYS A N 1
ATOM 693 C CA . LYS A 1 83 ? 10.491 -3.606 12.151 1.00 98.38 83 LYS A CA 1
ATOM 694 C C . LYS A 1 83 ? 9.765 -3.409 10.823 1.00 98.38 83 LYS A C 1
ATOM 696 O O . LYS A 1 83 ? 9.013 -4.276 10.391 1.00 98.38 83 LYS A O 1
ATOM 701 N N . ALA A 1 84 ? 9.975 -2.267 10.173 1.00 98.44 84 ALA A N 1
ATOM 702 C CA . ALA A 1 84 ? 9.404 -1.998 8.864 1.00 98.44 84 ALA A CA 1
ATOM 703 C C . ALA A 1 84 ? 9.977 -2.936 7.795 1.00 98.44 84 ALA A C 1
ATOM 705 O O . ALA A 1 84 ? 9.223 -3.459 6.977 1.00 98.44 84 ALA A O 1
ATOM 706 N N . MET A 1 85 ? 11.288 -3.194 7.833 1.00 98.00 85 MET A N 1
ATOM 707 C CA . MET A 1 85 ? 11.921 -4.170 6.944 1.00 98.00 85 MET A CA 1
ATOM 708 C C . MET A 1 85 ? 11.396 -5.581 7.206 1.00 98.00 85 MET A C 1
ATOM 710 O O . MET A 1 85 ? 11.113 -6.293 6.253 1.00 98.00 85 MET A O 1
ATOM 714 N N . ASP A 1 86 ? 11.171 -5.956 8.467 1.00 97.69 86 ASP A N 1
ATOM 715 C CA . ASP A 1 86 ? 10.596 -7.261 8.814 1.00 97.69 86 ASP A CA 1
ATOM 716 C C . ASP A 1 86 ? 9.169 -7.442 8.259 1.00 97.69 86 ASP A C 1
ATOM 718 O O . ASP A 1 86 ? 8.789 -8.546 7.871 1.00 97.69 86 ASP A O 1
ATOM 722 N N . ILE A 1 87 ? 8.367 -6.370 8.193 1.00 97.81 87 ILE A N 1
ATOM 723 C CA . ILE A 1 87 ? 7.053 -6.398 7.525 1.00 97.81 87 ILE A CA 1
ATOM 724 C C . ILE A 1 87 ? 7.230 -6.580 6.016 1.00 97.81 87 ILE A C 1
ATOM 726 O O . ILE A 1 87 ? 6.557 -7.420 5.430 1.00 97.81 87 ILE A O 1
ATOM 730 N N . LEU A 1 88 ? 8.125 -5.820 5.379 1.00 97.00 88 LEU A N 1
ATOM 731 C CA . LEU A 1 88 ? 8.372 -5.948 3.938 1.00 97.00 88 LEU A CA 1
ATOM 732 C C . LEU A 1 88 ? 8.852 -7.355 3.577 1.00 97.00 88 LEU A C 1
ATOM 734 O O . LEU A 1 88 ? 8.323 -7.953 2.648 1.00 97.00 88 LEU A O 1
ATOM 738 N N . ASP A 1 89 ? 9.800 -7.902 4.334 1.00 95.75 89 ASP A N 1
ATOM 739 C CA . ASP A 1 89 ? 10.349 -9.233 4.083 1.00 95.75 89 ASP A CA 1
ATOM 740 C C . ASP A 1 89 ? 9.286 -10.320 4.280 1.00 95.75 89 ASP A C 1
ATOM 742 O O . ASP A 1 89 ? 9.174 -11.220 3.452 1.00 95.75 89 ASP A O 1
ATOM 746 N N . ARG A 1 90 ? 8.447 -10.215 5.320 1.00 96.25 90 ARG A N 1
ATOM 747 C CA . ARG A 1 90 ? 7.357 -11.173 5.555 1.00 96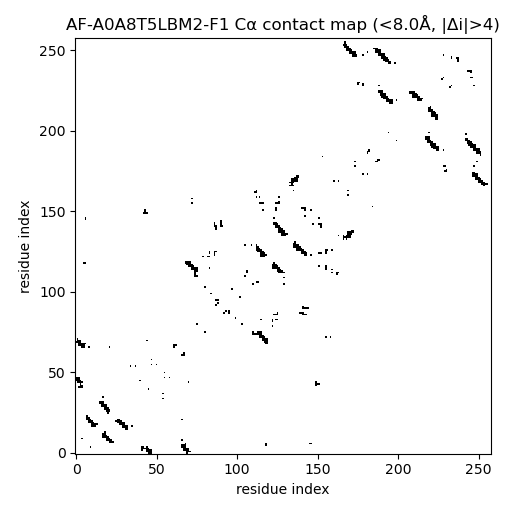.25 90 ARG A CA 1
ATOM 748 C C . ARG A 1 90 ? 6.275 -11.116 4.477 1.00 96.25 90 ARG A C 1
ATOM 750 O O . ARG A 1 90 ? 5.803 -12.158 4.038 1.00 96.25 90 ARG A O 1
ATOM 757 N N . GLU A 1 91 ? 5.840 -9.917 4.099 1.00 95.56 91 GLU A N 1
ATOM 758 C CA . GLU A 1 91 ? 4.663 -9.745 3.238 1.00 95.56 91 GLU A CA 1
ATOM 759 C C . GLU A 1 91 ? 5.014 -9.779 1.740 1.00 95.56 91 GLU A C 1
ATOM 761 O O . GLU A 1 91 ? 4.169 -10.143 0.925 1.00 95.56 91 GLU A O 1
ATOM 766 N N . LEU A 1 92 ? 6.246 -9.417 1.358 1.00 93.31 92 LEU A N 1
ATOM 767 C CA . LEU A 1 92 ? 6.715 -9.444 -0.036 1.00 93.31 92 LEU A CA 1
ATOM 768 C C . LEU A 1 92 ? 7.590 -10.670 -0.347 1.00 93.31 92 LEU A C 1
ATOM 770 O O . LEU A 1 92 ? 7.651 -11.082 -1.509 1.00 93.31 92 LEU A O 1
ATOM 774 N N . GLY A 1 93 ? 8.241 -11.267 0.659 1.00 90.19 93 GLY A N 1
ATOM 775 C CA . GLY A 1 93 ? 9.053 -12.480 0.526 1.00 90.19 93 GLY A CA 1
ATOM 776 C C . GLY A 1 93 ? 10.204 -12.349 -0.476 1.00 90.19 93 GLY A C 1
ATOM 777 O O . GLY A 1 93 ? 10.783 -11.279 -0.665 1.00 90.19 93 GLY A O 1
ATOM 778 N N . GLU A 1 94 ? 10.495 -13.444 -1.180 1.00 82.44 94 GLU A N 1
ATOM 779 C CA . GLU A 1 94 ? 11.534 -13.524 -2.224 1.00 82.44 94 GLU A CA 1
ATOM 780 C C . GLU A 1 94 ? 11.302 -12.577 -3.411 1.00 82.44 94 GLU A C 1
ATOM 782 O O . GLU A 1 94 ? 12.210 -12.308 -4.192 1.00 82.44 94 GLU A O 1
ATOM 787 N N . LYS A 1 95 ? 10.086 -12.039 -3.563 1.00 77.69 95 LYS A N 1
ATOM 788 C CA . LYS A 1 95 ? 9.749 -11.098 -4.640 1.00 77.69 95 LYS A CA 1
ATOM 789 C C . LYS A 1 95 ? 10.247 -9.679 -4.359 1.00 77.69 95 LYS A C 1
ATOM 791 O O . LYS A 1 95 ? 9.991 -8.766 -5.152 1.00 77.69 95 LYS A O 1
ATOM 796 N N . ARG A 1 96 ? 10.875 -9.452 -3.205 1.00 84.75 96 ARG A N 1
ATOM 797 C CA . ARG A 1 96 ? 11.412 -8.151 -2.832 1.00 84.75 96 ARG A CA 1
ATOM 798 C C . ARG A 1 96 ? 12.622 -7.819 -3.700 1.00 84.75 96 ARG A C 1
ATOM 800 O O . ARG A 1 96 ? 13.563 -8.593 -3.816 1.00 84.75 96 ARG A O 1
ATOM 807 N N . VAL A 1 97 ? 12.588 -6.642 -4.319 1.00 81.88 97 VAL A N 1
ATOM 808 C CA . VAL A 1 97 ? 13.612 -6.221 -5.292 1.00 81.88 97 VAL A CA 1
ATOM 809 C C . VAL A 1 97 ? 14.736 -5.435 -4.614 1.00 81.88 97 VAL A C 1
ATOM 811 O O . VAL A 1 97 ? 15.822 -5.298 -5.174 1.00 81.88 97 VAL A O 1
ATOM 814 N N . ARG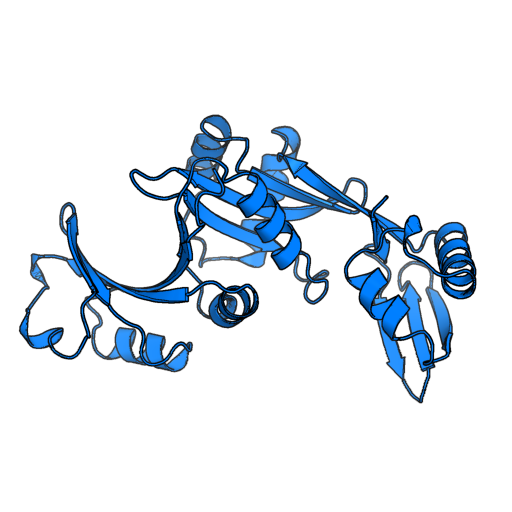 A 1 98 ? 14.480 -4.861 -3.431 1.00 91.75 98 ARG A N 1
ATOM 815 C CA . ARG A 1 98 ? 15.444 -4.033 -2.702 1.00 91.75 98 ARG A CA 1
ATOM 816 C C . ARG A 1 98 ? 15.915 -4.731 -1.438 1.00 91.75 98 ARG A C 1
ATOM 818 O O . ARG A 1 98 ? 15.118 -5.221 -0.643 1.00 91.75 98 ARG A O 1
ATOM 825 N N . ASP A 1 99 ? 17.221 -4.718 -1.225 1.00 95.00 99 ASP A N 1
ATOM 826 C CA . ASP A 1 99 ? 17.799 -5.155 0.034 1.00 95.00 99 ASP A CA 1
ATOM 827 C C . ASP A 1 99 ? 17.641 -4.080 1.129 1.00 95.00 99 ASP A C 1
ATOM 829 O O . ASP A 1 99 ? 17.368 -2.897 0.873 1.00 95.00 99 ASP A O 1
ATOM 833 N N . ARG A 1 100 ? 17.823 -4.510 2.382 1.00 96.25 100 ARG A N 1
ATOM 834 C CA . ARG A 1 100 ? 17.701 -3.652 3.567 1.00 96.25 100 ARG A CA 1
ATOM 835 C C . ARG A 1 100 ? 18.714 -2.504 3.564 1.00 96.25 100 ARG A C 1
ATOM 837 O O . ARG A 1 100 ? 18.356 -1.395 3.956 1.00 96.25 100 ARG A O 1
ATOM 844 N N . GLY A 1 101 ? 19.947 -2.744 3.115 1.00 97.75 101 GLY A N 1
ATOM 845 C CA . GLY A 1 101 ? 21.012 -1.739 3.090 1.00 97.75 101 GLY A CA 1
ATOM 846 C C . GLY A 1 101 ? 20.703 -0.608 2.111 1.00 97.75 101 GLY A C 1
ATOM 847 O O . GLY A 1 101 ? 20.801 0.571 2.461 1.00 97.75 101 GLY A O 1
ATOM 848 N N . PHE A 1 102 ? 20.229 -0.955 0.915 1.00 97.88 102 PHE A N 1
ATOM 849 C CA . PHE A 1 102 ? 19.766 0.011 -0.073 1.00 97.88 102 PHE A CA 1
ATOM 850 C C . PHE A 1 102 ? 18.616 0.870 0.468 1.00 97.88 102 PHE A C 1
ATOM 852 O O . PHE A 1 102 ? 18.667 2.100 0.365 1.00 97.88 102 PHE A O 1
ATOM 859 N N . LEU A 1 103 ? 17.587 0.257 1.069 1.00 98.12 103 LEU A N 1
ATOM 860 C CA . LEU A 1 103 ? 16.478 1.025 1.641 1.00 98.12 103 LEU A CA 1
ATOM 861 C C . LEU A 1 103 ? 16.900 1.866 2.844 1.00 98.12 103 LEU A C 1
ATOM 863 O O . LEU A 1 103 ? 16.370 2.960 3.002 1.00 98.12 103 LEU A O 1
ATOM 867 N N . HIS A 1 104 ? 17.859 1.416 3.656 1.00 98.50 104 HIS A N 1
ATOM 868 C CA . HIS A 1 104 ? 18.368 2.205 4.781 1.00 98.50 104 HIS A CA 1
ATOM 869 C C . HIS A 1 104 ? 19.096 3.456 4.299 1.00 98.50 104 HIS A C 1
ATOM 871 O O . HIS A 1 104 ? 18.844 4.553 4.795 1.00 98.50 104 HIS A O 1
ATOM 877 N N . LYS A 1 105 ? 19.923 3.324 3.255 1.00 98.56 105 LYS A N 1
ATOM 878 C CA . LYS A 1 105 ? 20.543 4.474 2.588 1.00 98.56 105 LYS A CA 1
ATOM 879 C C . LYS A 1 105 ? 19.481 5.450 2.075 1.00 98.56 105 LYS A C 1
ATOM 881 O O . LYS A 1 105 ? 19.562 6.645 2.347 1.00 98.56 105 LYS A O 1
ATOM 886 N N . LYS A 1 106 ? 18.447 4.948 1.391 1.00 98.56 106 LYS A N 1
ATOM 887 C CA . LYS A 1 106 ? 17.348 5.790 0.889 1.00 98.56 106 LYS A CA 1
ATOM 888 C C . LYS A 1 106 ? 16.504 6.410 1.997 1.00 98.56 106 LYS A C 1
ATOM 890 O O . LYS A 1 106 ? 16.031 7.528 1.822 1.00 98.56 106 LYS A O 1
ATOM 895 N N . PHE A 1 107 ? 16.350 5.732 3.127 1.00 98.56 107 PHE A N 1
ATOM 896 C CA . PHE A 1 107 ? 15.676 6.266 4.303 1.00 98.56 107 PHE A CA 1
ATOM 897 C C . PHE A 1 107 ? 16.430 7.452 4.895 1.00 98.56 107 PHE A C 1
ATOM 899 O O . PHE A 1 107 ? 15.811 8.474 5.170 1.00 98.56 107 PHE A O 1
ATOM 906 N N . LYS A 1 108 ? 17.759 7.361 5.004 1.00 98.56 108 LYS A N 1
ATOM 907 C CA . LYS A 1 108 ? 18.600 8.479 5.454 1.00 98.56 108 LYS A CA 1
ATOM 908 C C . LYS A 1 108 ? 18.552 9.668 4.494 1.00 98.56 108 LYS A C 1
ATOM 910 O O . LYS A 1 108 ? 18.469 10.805 4.942 1.00 98.56 108 LYS A O 1
ATOM 915 N N . GLU A 1 109 ? 18.573 9.410 3.185 1.00 98.44 109 GLU A N 1
ATOM 916 C CA . GLU A 1 109 ? 18.500 10.460 2.157 1.00 98.44 109 GLU A CA 1
ATOM 917 C C . GLU A 1 109 ? 17.110 11.123 2.090 1.00 98.44 109 GLU A C 1
ATOM 919 O O . GLU A 1 109 ? 17.001 12.334 1.902 1.00 98.44 109 GLU A O 1
ATOM 924 N N . PHE A 1 110 ? 16.032 10.344 2.242 1.00 98.38 110 PHE A N 1
ATOM 925 C CA . PHE A 1 110 ? 14.661 10.801 2.001 1.00 98.38 110 PHE A CA 1
ATOM 926 C C . PHE A 1 110 ? 13.660 10.346 3.082 1.00 98.38 110 PHE A C 1
ATOM 928 O O . PHE A 1 110 ? 12.619 9.761 2.754 1.00 98.38 110 PHE A O 1
ATOM 935 N N . PRO A 1 111 ? 13.886 10.664 4.370 1.00 98.31 111 PRO A N 1
ATOM 936 C CA . PRO A 1 111 ? 13.115 10.090 5.480 1.00 98.31 111 PRO A CA 1
ATOM 937 C C . PRO A 1 111 ? 11.620 10.427 5.417 1.00 98.31 111 PRO A C 1
ATOM 939 O O . PRO A 1 111 ? 10.777 9.640 5.843 1.00 98.31 111 PRO A O 1
ATOM 942 N N . LYS A 1 112 ? 11.251 11.566 4.809 1.00 98.31 112 LYS A N 1
ATOM 943 C CA . LYS A 1 112 ? 9.847 11.986 4.664 1.00 98.31 112 LYS A CA 1
ATOM 944 C C . LYS A 1 112 ? 8.977 11.000 3.872 1.00 98.31 112 LYS A C 1
ATOM 946 O O . LYS A 1 112 ? 7.764 10.980 4.088 1.00 98.31 112 LYS A O 1
ATOM 951 N N . PHE A 1 113 ? 9.583 10.198 2.994 1.00 98.69 113 PHE A N 1
ATOM 952 C CA . PHE A 1 113 ? 8.911 9.223 2.126 1.00 98.69 113 PHE A CA 1
ATOM 953 C C . PHE A 1 113 ? 8.913 7.794 2.679 1.00 98.69 113 PHE A C 1
ATOM 955 O O . PHE A 1 113 ? 8.471 6.868 2.001 1.00 98.69 113 PHE A O 1
ATOM 962 N N . PHE A 1 114 ? 9.373 7.615 3.916 1.00 98.69 114 PHE A N 1
ATOM 963 C CA . PHE A 1 114 ? 9.240 6.374 4.662 1.00 98.69 114 PHE A CA 1
ATOM 964 C C . PHE A 1 114 ? 8.189 6.598 5.739 1.00 98.69 114 PHE A C 1
ATOM 966 O O . PHE A 1 114 ? 8.341 7.440 6.627 1.00 98.69 114 PHE A O 1
ATOM 973 N N . ILE A 1 115 ? 7.070 5.896 5.614 1.00 98.88 115 ILE A N 1
ATOM 974 C CA . ILE A 1 115 ? 5.860 6.184 6.380 1.00 98.88 115 ILE A CA 1
ATOM 975 C C . ILE A 1 115 ? 5.380 4.880 6.996 1.00 98.88 115 ILE A C 1
ATOM 977 O O . ILE A 1 115 ? 5.242 3.872 6.304 1.00 98.88 115 ILE A O 1
ATOM 981 N N . GLY A 1 116 ? 5.142 4.912 8.303 1.00 98.81 116 GLY A N 1
ATOM 982 C CA . GLY A 1 116 ? 4.584 3.796 9.053 1.00 98.81 116 GLY A CA 1
ATOM 983 C C . GLY A 1 116 ? 3.115 4.033 9.390 1.00 98.81 116 GLY A C 1
ATOM 984 O O . GLY A 1 116 ? 2.707 5.164 9.676 1.00 98.81 116 GLY A O 1
ATOM 985 N N . LEU A 1 117 ? 2.340 2.952 9.387 1.00 98.81 117 LEU A N 1
ATOM 986 C CA . LEU A 1 117 ? 0.985 2.880 9.921 1.00 98.81 117 LEU A CA 1
ATOM 987 C C . LEU A 1 117 ? 1.019 2.048 11.203 1.00 98.81 117 LEU A C 1
ATOM 989 O O . LEU A 1 117 ? 1.479 0.905 11.204 1.00 98.81 117 LEU A O 1
ATOM 993 N N . PHE A 1 118 ? 0.556 2.657 12.287 1.00 98.62 118 PHE A N 1
ATOM 994 C CA . PHE A 1 118 ? 0.652 2.147 13.644 1.00 98.62 118 PHE A CA 1
ATOM 995 C C . PHE A 1 118 ? -0.739 1.917 14.228 1.00 98.62 118 PHE A C 1
ATOM 997 O O . PHE A 1 118 ? -1.621 2.762 14.064 1.00 98.62 118 PHE A O 1
ATOM 1004 N N . LEU A 1 119 ? -0.898 0.797 14.928 1.00 97.56 119 LEU A N 1
ATOM 1005 C CA . LEU A 1 119 ? -1.981 0.571 15.880 1.00 97.56 119 LEU A CA 1
ATOM 1006 C C . LEU A 1 119 ? -1.403 0.720 17.281 1.00 97.56 119 LEU A C 1
ATOM 1008 O O . LEU A 1 119 ? -0.555 -0.072 17.691 1.00 97.56 119 LEU A O 1
ATOM 1012 N N . ASP A 1 120 ? -1.795 1.783 17.971 1.00 97.25 120 ASP A N 1
ATOM 1013 C CA . ASP A 1 120 ? -1.166 2.258 19.198 1.00 97.25 120 ASP A CA 1
ATOM 1014 C C . ASP A 1 120 ? 0.352 2.446 19.006 1.00 97.25 120 ASP A C 1
ATOM 1016 O O . ASP A 1 120 ? 0.807 3.409 18.378 1.00 97.25 120 ASP A O 1
ATOM 1020 N N . LYS A 1 121 ? 1.154 1.507 19.520 1.00 97.00 121 LYS A N 1
ATOM 1021 C CA . LYS A 1 121 ? 2.622 1.486 19.408 1.00 97.00 121 LYS A CA 1
ATOM 1022 C C . LYS A 1 121 ? 3.137 0.467 18.385 1.00 97.00 121 LYS A C 1
ATOM 1024 O O . LYS A 1 121 ? 4.324 0.494 18.057 1.00 97.00 121 LYS A O 1
ATOM 1029 N N . ASP A 1 122 ? 2.276 -0.409 17.876 1.00 97.69 122 ASP A N 1
ATOM 1030 C CA . ASP A 1 122 ? 2.650 -1.490 16.971 1.00 97.69 122 ASP A CA 1
ATOM 1031 C C . ASP A 1 122 ? 2.661 -1.005 15.522 1.00 97.69 122 ASP A C 1
ATOM 1033 O O . ASP A 1 122 ? 1.648 -0.545 15.000 1.00 97.69 122 ASP A O 1
ATOM 1037 N N . LEU A 1 123 ? 3.801 -1.141 14.845 1.00 98.56 123 LEU A N 1
ATOM 1038 C CA . LEU A 1 123 ? 3.892 -0.926 13.404 1.00 98.56 123 LEU A CA 1
ATOM 1039 C C . LEU A 1 123 ? 3.225 -2.103 12.680 1.00 98.56 123 LEU A C 1
ATOM 1041 O O . LEU A 1 123 ? 3.646 -3.246 12.850 1.00 98.56 123 LEU A O 1
ATOM 1045 N N . VAL A 1 124 ? 2.210 -1.826 11.860 1.00 98.50 124 VAL A N 1
ATOM 1046 C CA . VAL A 1 124 ? 1.449 -2.860 11.130 1.00 98.50 124 VAL A CA 1
ATOM 1047 C C . VAL A 1 124 ? 1.415 -2.635 9.619 1.00 98.50 124 VAL A C 1
ATOM 1049 O O . VAL A 1 124 ? 0.875 -3.451 8.877 1.00 98.50 124 VAL A O 1
ATOM 1052 N N . GLY A 1 125 ? 1.998 -1.543 9.133 1.00 98.69 125 GLY A N 1
ATOM 1053 C CA . GLY A 1 125 ? 2.183 -1.315 7.707 1.00 98.69 125 GLY A CA 1
ATOM 1054 C C . GLY A 1 125 ? 3.244 -0.264 7.432 1.00 98.69 125 GLY A C 1
ATOM 1055 O O . GLY A 1 125 ? 3.502 0.609 8.260 1.00 98.69 125 GLY A O 1
ATOM 1056 N N . VAL A 1 126 ? 3.856 -0.349 6.260 1.00 98.81 126 VAL A N 1
ATOM 1057 C CA . VAL A 1 126 ? 4.914 0.549 5.808 1.00 98.81 126 VAL A CA 1
ATOM 1058 C C . VAL A 1 126 ? 4.758 0.838 4.321 1.00 98.81 126 VAL A C 1
ATOM 1060 O O . VAL A 1 126 ? 4.373 -0.024 3.533 1.00 98.81 126 VAL A O 1
ATOM 1063 N N . ILE A 1 127 ? 5.087 2.067 3.939 1.00 98.69 127 ILE A N 1
ATOM 1064 C CA . ILE A 1 127 ? 5.357 2.464 2.559 1.00 98.69 127 ILE A CA 1
ATOM 1065 C C . ILE A 1 127 ? 6.715 3.165 2.502 1.00 98.69 127 ILE A C 1
ATOM 1067 O O . ILE A 1 127 ? 7.035 4.010 3.344 1.00 98.69 127 ILE A O 1
ATOM 1071 N N . CYS A 1 128 ? 7.508 2.798 1.503 1.00 98.38 128 CYS A N 1
ATOM 1072 C CA . CYS A 1 128 ? 8.821 3.352 1.221 1.00 98.38 128 CYS A CA 1
ATOM 1073 C C . CYS A 1 128 ? 8.826 3.947 -0.183 1.00 98.38 128 CYS A C 1
ATOM 1075 O O . CYS A 1 128 ? 8.371 3.326 -1.147 1.00 98.38 128 CYS A O 1
ATOM 1077 N N . GLY A 1 129 ? 9.420 5.122 -0.324 1.00 98.25 129 GLY A N 1
ATOM 1078 C CA . GLY A 1 129 ? 9.647 5.726 -1.624 1.00 98.25 129 GLY A CA 1
ATOM 1079 C C . GLY A 1 129 ? 10.780 6.729 -1.601 1.00 98.25 129 GLY A C 1
ATOM 1080 O O . GLY A 1 129 ? 11.312 7.065 -0.546 1.00 98.25 129 GLY A O 1
ATOM 1081 N N . PHE A 1 130 ? 11.186 7.168 -2.783 1.00 98.12 130 PHE A N 1
ATOM 1082 C CA . PHE A 1 130 ? 12.262 8.138 -2.938 1.00 98.12 130 PHE A CA 1
ATOM 1083 C C . PHE A 1 130 ? 12.250 8.752 -4.344 1.00 98.12 130 PHE A C 1
ATOM 1085 O O . PHE A 1 130 ? 11.729 8.140 -5.284 1.00 98.12 130 PHE A O 1
ATOM 1092 N N . PRO A 1 131 ? 12.797 9.967 -4.507 1.00 98.12 131 PRO A N 1
ATOM 1093 C CA . PRO A 1 131 ? 12.840 10.647 -5.795 1.00 98.12 131 PRO A CA 1
ATOM 1094 C C . PRO A 1 131 ? 13.649 9.888 -6.854 1.00 98.12 131 PRO A C 1
ATOM 1096 O O . PRO A 1 131 ? 14.658 9.237 -6.562 1.00 98.12 131 PRO A O 1
ATOM 1099 N N . ARG A 1 132 ? 13.207 10.024 -8.100 1.00 96.12 132 ARG A N 1
ATOM 1100 C CA . ARG A 1 132 ? 13.962 9.795 -9.336 1.00 96.12 132 ARG A CA 1
ATOM 1101 C C . ARG A 1 132 ? 14.035 11.121 -10.098 1.00 96.12 132 ARG A C 1
ATOM 1103 O O . ARG A 1 132 ? 13.476 12.112 -9.634 1.00 96.12 132 ARG A O 1
ATOM 1110 N N . GLU A 1 133 ? 14.741 11.143 -11.225 1.00 90.69 133 GLU A N 1
ATOM 1111 C CA . GLU A 1 133 ? 14.995 12.373 -11.993 1.00 90.69 133 GLU A CA 1
ATOM 1112 C C . GLU A 1 133 ? 13.709 13.149 -12.321 1.00 90.69 133 GLU A C 1
ATOM 1114 O O . GLU A 1 133 ? 13.660 14.363 -12.150 1.00 90.69 133 GLU A O 1
ATOM 1119 N N . ASP A 1 134 ? 12.643 12.452 -12.719 1.00 91.88 134 ASP A N 1
ATOM 1120 C CA . ASP A 1 134 ? 11.405 13.048 -13.234 1.00 91.88 134 ASP A CA 1
ATOM 1121 C C . ASP A 1 134 ? 10.125 12.644 -12.470 1.00 91.88 134 ASP A C 1
ATOM 1123 O O . ASP A 1 134 ? 9.042 13.176 -12.735 1.00 91.88 134 ASP A O 1
ATOM 1127 N N . TYR A 1 135 ? 10.210 11.730 -11.499 1.00 96.38 135 TYR A N 1
ATOM 1128 C CA . TYR A 1 135 ? 9.059 11.259 -10.716 1.00 96.38 135 TYR A CA 1
ATOM 1129 C C . TYR A 1 135 ? 9.440 10.830 -9.296 1.00 96.38 135 TYR A C 1
ATOM 1131 O O . TYR A 1 135 ? 10.606 10.615 -8.970 1.00 96.38 135 TYR A O 1
ATOM 1139 N N . LEU A 1 136 ? 8.435 10.658 -8.438 1.00 98.19 136 LEU A N 1
ATOM 1140 C CA . LEU A 1 136 ? 8.601 10.015 -7.136 1.00 98.19 136 LEU A CA 1
ATOM 1141 C C . LEU A 1 136 ? 8.309 8.516 -7.259 1.00 98.19 136 LEU A C 1
ATOM 1143 O O . LEU A 1 136 ? 7.216 8.119 -7.669 1.00 98.19 136 LEU A O 1
ATOM 1147 N N . LEU A 1 137 ? 9.276 7.668 -6.909 1.00 98.12 137 LEU A N 1
ATOM 1148 C CA . LEU A 1 137 ? 9.077 6.223 -6.891 1.00 98.12 137 LEU A CA 1
ATOM 1149 C C . LEU A 1 137 ? 8.435 5.814 -5.563 1.00 98.12 137 LEU A C 1
ATOM 1151 O O . LEU A 1 137 ? 9.049 5.974 -4.510 1.00 98.12 137 LEU A O 1
ATOM 1155 N N . MET A 1 138 ? 7.242 5.227 -5.617 1.00 98.06 138 MET A N 1
ATOM 1156 C CA . MET A 1 138 ? 6.720 4.388 -4.538 1.00 98.06 138 MET A CA 1
ATOM 1157 C C . MET A 1 138 ? 7.361 3.008 -4.698 1.00 98.06 138 MET A C 1
ATOM 1159 O O . MET A 1 138 ? 6.980 2.234 -5.575 1.00 98.06 138 MET A O 1
ATOM 1163 N N . SER A 1 139 ? 8.409 2.760 -3.914 1.00 97.06 139 SER A N 1
ATOM 1164 C CA . SER A 1 139 ? 9.293 1.607 -4.085 1.00 97.06 139 SER A CA 1
ATOM 1165 C C . SER A 1 139 ? 8.652 0.330 -3.565 1.00 97.06 139 SER A C 1
ATOM 1167 O O . SER A 1 139 ? 8.572 -0.646 -4.300 1.00 97.06 139 SER A O 1
ATOM 1169 N N . GLU A 1 140 ? 8.226 0.328 -2.302 1.00 96.81 140 GLU A N 1
ATOM 1170 C CA . GLU A 1 140 ? 7.657 -0.849 -1.644 1.00 96.81 140 GLU A CA 1
ATOM 1171 C C . GLU A 1 140 ? 6.533 -0.410 -0.701 1.00 96.81 140 GLU A C 1
ATOM 1173 O O . GLU A 1 140 ? 6.618 0.638 -0.061 1.00 96.81 140 GLU A O 1
ATOM 1178 N N . ILE A 1 141 ? 5.465 -1.201 -0.630 1.00 97.62 141 ILE A N 1
ATOM 1179 C CA . ILE A 1 141 ? 4.362 -1.023 0.312 1.00 97.62 141 ILE A CA 1
ATOM 1180 C C . ILE A 1 141 ? 3.954 -2.397 0.825 1.00 97.62 141 ILE A C 1
ATOM 1182 O O . ILE A 1 141 ? 3.781 -3.327 0.042 1.00 97.62 141 ILE A O 1
ATOM 1186 N N . ALA A 1 142 ? 3.771 -2.509 2.133 1.00 97.31 142 ALA A N 1
ATOM 1187 C CA . ALA A 1 142 ? 3.229 -3.699 2.758 1.00 97.31 142 ALA A CA 1
ATOM 1188 C C . ALA A 1 142 ? 2.355 -3.316 3.948 1.00 97.31 142 ALA A C 1
ATOM 1190 O O . ALA A 1 142 ? 2.635 -2.373 4.690 1.00 97.31 142 ALA A O 1
ATOM 1191 N N . VAL A 1 143 ? 1.290 -4.081 4.134 1.00 98.00 143 VAL A N 1
ATOM 1192 C CA . VAL A 1 143 ? 0.491 -4.092 5.354 1.00 98.00 143 VAL A CA 1
ATOM 1193 C C . VAL A 1 143 ? 0.513 -5.522 5.836 1.00 98.00 143 VAL A C 1
ATOM 1195 O O . VAL A 1 143 ? 0.358 -6.432 5.026 1.00 98.00 143 VAL A O 1
ATOM 1198 N N . ASP A 1 144 ? 0.694 -5.705 7.133 1.00 97.62 144 ASP A N 1
ATOM 1199 C CA . ASP A 1 144 ? 0.626 -7.014 7.756 1.00 97.62 144 ASP A CA 1
ATOM 1200 C C . ASP A 1 144 ? -0.702 -7.704 7.398 1.00 97.62 144 ASP A C 1
ATOM 1202 O O . ASP A 1 144 ? -1.782 -7.118 7.550 1.00 97.62 144 ASP A O 1
ATOM 1206 N N . SER A 1 145 ? -0.610 -8.934 6.889 1.00 95.94 145 SER A N 1
ATOM 1207 C CA . SER A 1 145 ? -1.739 -9.720 6.368 1.00 95.94 145 SER A CA 1
ATOM 1208 C C . SER A 1 145 ? -2.934 -9.827 7.316 1.00 95.94 145 SER A C 1
ATOM 1210 O O . SER A 1 145 ? -4.082 -9.871 6.866 1.00 95.94 145 SER A O 1
ATOM 1212 N N . ARG A 1 146 ? -2.712 -9.747 8.633 1.00 94.94 146 ARG A N 1
ATOM 1213 C CA . ARG A 1 146 ? -3.780 -9.752 9.652 1.00 94.94 146 ARG A CA 1
ATOM 1214 C C . ARG A 1 146 ? -4.712 -8.537 9.562 1.00 94.94 146 ARG A C 1
ATOM 1216 O O . ARG A 1 146 ? -5.823 -8.573 10.093 1.00 94.94 146 ARG A O 1
ATOM 1223 N N . PHE A 1 147 ? -4.274 -7.470 8.897 1.00 95.94 147 PHE A N 1
ATOM 1224 C CA . PHE A 1 147 ? -4.997 -6.207 8.739 1.00 95.94 147 PHE A CA 1
ATOM 1225 C C . PHE A 1 147 ? -5.391 -5.918 7.285 1.00 95.94 147 PHE A C 1
ATOM 1227 O O . PHE A 1 147 ? -5.810 -4.803 6.958 1.00 95.94 147 PHE A O 1
ATOM 1234 N N . HIS A 1 148 ? -5.285 -6.903 6.390 1.00 94.62 148 HIS A N 1
ATOM 1235 C CA . HIS A 1 148 ? -5.812 -6.770 5.032 1.00 94.62 148 HIS A CA 1
ATOM 1236 C C . HIS A 1 148 ? -7.335 -6.564 5.050 1.00 94.62 148 HIS A C 1
ATOM 1238 O O . HIS A 1 148 ? -8.033 -6.918 5.998 1.00 94.62 148 HIS A O 1
ATOM 1244 N N . GLY A 1 149 ? -7.859 -5.904 4.014 1.00 92.62 149 GLY A N 1
ATOM 1245 C CA . GLY A 1 149 ? -9.280 -5.536 3.941 1.00 92.62 149 GLY A CA 1
ATOM 1246 C C . GLY A 1 149 ? -9.697 -4.341 4.816 1.00 92.62 149 GLY A C 1
ATOM 1247 O O . GLY A 1 149 ? -10.848 -3.921 4.743 1.00 92.62 149 GLY A O 1
ATOM 1248 N N . ARG A 1 150 ? -8.775 -3.742 5.588 1.00 95.75 150 ARG A N 1
ATOM 1249 C CA . ARG A 1 150 ? -9.020 -2.551 6.433 1.00 95.75 150 ARG A CA 1
ATOM 1250 C C . ARG A 1 150 ? -8.749 -1.206 5.744 1.00 95.75 150 ARG A C 1
ATOM 1252 O O . ARG A 1 150 ? -8.661 -0.174 6.397 1.00 95.75 150 ARG A O 1
ATOM 1259 N N . ASP A 1 151 ? -8.536 -1.189 4.428 1.00 96.81 151 ASP A N 1
ATOM 1260 C CA . ASP A 1 151 ? -8.109 -0.002 3.658 1.00 96.81 151 ASP A CA 1
ATOM 1261 C C . ASP A 1 151 ? -6.791 0.658 4.144 1.00 96.81 151 ASP A C 1
ATOM 1263 O O . ASP A 1 151 ? -6.442 1.757 3.710 1.00 96.81 151 ASP A O 1
ATOM 1267 N N . PHE A 1 152 ? -5.995 -0.014 4.984 1.00 98.12 152 PHE A N 1
ATOM 1268 C CA . PHE A 1 152 ? -4.732 0.523 5.513 1.00 98.12 152 PHE A CA 1
ATOM 1269 C C . PHE A 1 152 ? -3.709 0.833 4.414 1.00 98.12 152 PHE A C 1
ATOM 1271 O O . PHE A 1 152 ? -3.080 1.889 4.445 1.00 98.12 152 PHE A O 1
ATOM 1278 N N . GLY A 1 153 ? -3.614 -0.013 3.382 1.00 98.00 153 GLY A N 1
ATOM 1279 C CA . GLY A 1 153 ? -2.764 0.259 2.218 1.00 98.00 153 GLY A CA 1
ATOM 1280 C C . GLY A 1 153 ? -3.185 1.534 1.480 1.00 98.00 153 GLY A C 1
ATOM 1281 O O . GLY A 1 153 ? -2.345 2.358 1.131 1.00 98.00 153 GLY A O 1
ATOM 1282 N N . LYS A 1 154 ? -4.496 1.762 1.318 1.00 98.12 154 LYS A N 1
ATOM 1283 C CA . LYS A 1 154 ? -5.024 2.995 0.713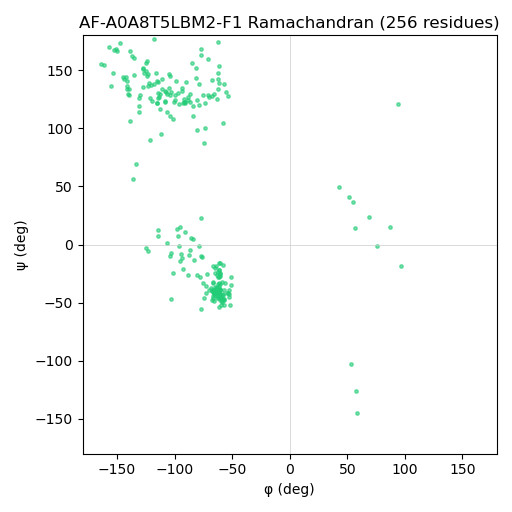 1.00 98.12 154 LYS A CA 1
ATOM 1284 C C . LYS A 1 154 ? -4.673 4.221 1.559 1.00 98.12 154 LYS A C 1
ATOM 1286 O O . LYS A 1 154 ? -4.296 5.247 1.006 1.00 98.12 154 LYS A O 1
ATOM 1291 N N . ARG A 1 155 ? -4.758 4.123 2.890 1.00 98.19 155 ARG A N 1
ATOM 1292 C CA . ARG A 1 155 ? -4.372 5.224 3.785 1.00 98.19 155 ARG A CA 1
ATOM 1293 C C . ARG A 1 155 ? -2.878 5.547 3.708 1.00 98.19 155 ARG A C 1
ATOM 1295 O O . ARG A 1 155 ? -2.535 6.725 3.662 1.00 98.19 155 ARG A O 1
ATOM 1302 N N . LEU A 1 156 ? -2.016 4.528 3.648 1.00 98.69 156 LEU A N 1
ATOM 1303 C CA . LEU A 1 156 ? -0.575 4.703 3.434 1.00 98.69 156 LEU A CA 1
ATOM 1304 C C . LEU A 1 156 ? -0.290 5.428 2.115 1.00 98.69 156 LEU A C 1
ATOM 1306 O O . LEU A 1 156 ? 0.468 6.394 2.112 1.00 98.69 156 LEU A O 1
ATOM 1310 N N . VAL A 1 157 ? -0.936 5.017 1.016 1.00 98.44 157 VAL A N 1
ATOM 1311 C CA . VAL A 1 157 ? -0.775 5.691 -0.282 1.00 98.44 157 VAL A CA 1
ATOM 1312 C C . VAL A 1 157 ? -1.274 7.131 -0.222 1.00 98.44 157 VAL A C 1
ATOM 1314 O O . VAL A 1 157 ? -0.553 8.023 -0.644 1.00 98.44 157 VAL A O 1
ATOM 1317 N N . ASN A 1 158 ? -2.449 7.394 0.353 1.00 97.94 158 ASN A N 1
ATOM 1318 C CA . ASN A 1 158 ? -2.967 8.760 0.470 1.00 97.94 158 ASN A CA 1
ATOM 1319 C C . ASN A 1 158 ? -2.008 9.680 1.245 1.00 97.94 158 ASN A C 1
ATOM 1321 O O . ASN A 1 158 ? -1.783 10.818 0.841 1.00 97.94 158 ASN A O 1
ATOM 1325 N N . GLU A 1 159 ? -1.426 9.197 2.347 1.00 98.38 159 GLU A N 1
ATOM 1326 C CA . GLU A 1 159 ? -0.437 9.968 3.106 1.00 98.38 159 GLU A CA 1
ATOM 1327 C C . GLU A 1 159 ? 0.866 10.159 2.315 1.00 98.38 159 GLU A C 1
ATOM 1329 O O . GLU A 1 159 ? 1.449 11.242 2.338 1.00 98.38 159 GLU A O 1
ATOM 1334 N N . PHE A 1 160 ? 1.314 9.142 1.576 1.00 98.50 160 PHE A N 1
ATOM 1335 C CA . PHE A 1 160 ? 2.476 9.245 0.696 1.00 98.50 160 PHE A CA 1
ATOM 1336 C C . PHE A 1 160 ? 2.265 10.285 -0.411 1.00 98.50 160 PHE A C 1
ATOM 1338 O O . PHE A 1 160 ? 3.119 11.146 -0.615 1.00 98.50 160 PHE A O 1
ATOM 1345 N N . GLU A 1 161 ? 1.102 10.269 -1.065 1.00 97.69 161 GLU A N 1
ATOM 1346 C CA . GLU A 1 161 ? 0.693 11.258 -2.067 1.00 97.69 161 GLU A CA 1
ATOM 1347 C C . GLU A 1 161 ? 0.646 12.670 -1.475 1.00 97.69 161 GLU A C 1
ATOM 1349 O O . GLU A 1 161 ? 1.173 13.606 -2.071 1.00 97.69 161 GLU A O 1
ATOM 1354 N N . ARG A 1 162 ? 0.101 12.825 -0.262 1.00 97.19 162 ARG A N 1
ATOM 1355 C CA . ARG A 1 162 ? 0.077 14.113 0.445 1.00 97.19 162 ARG A CA 1
ATOM 1356 C C . ARG A 1 162 ? 1.483 14.661 0.707 1.00 97.19 162 ARG A C 1
ATOM 1358 O O . ARG A 1 162 ? 1.679 15.871 0.681 1.00 97.19 162 ARG A O 1
ATOM 1365 N N . ARG A 1 163 ? 2.471 13.795 0.961 1.00 97.38 163 ARG A N 1
ATOM 1366 C CA . ARG A 1 163 ? 3.882 14.187 1.159 1.00 97.38 163 ARG A CA 1
ATOM 1367 C C . ARG A 1 163 ? 4.657 14.381 -0.139 1.00 97.38 163 ARG A C 1
ATOM 1369 O O . ARG A 1 163 ? 5.753 14.939 -0.105 1.00 97.38 163 ARG A O 1
ATOM 1376 N N . ALA A 1 164 ? 4.110 13.940 -1.267 1.00 96.12 164 ALA A N 1
ATOM 1377 C CA . ALA A 1 164 ? 4.708 14.063 -2.590 1.00 96.12 164 ALA A CA 1
ATOM 1378 C C . ALA A 1 164 ? 4.575 15.477 -3.188 1.00 96.12 164 ALA A C 1
ATOM 1380 O O . ALA A 1 164 ? 4.667 15.644 -4.406 1.00 96.12 164 ALA A O 1
ATOM 1381 N N . THR A 1 165 ? 4.388 16.507 -2.355 1.00 90.25 165 THR A N 1
ATOM 1382 C CA . THR A 1 165 ? 4.368 17.901 -2.805 1.00 90.25 165 THR A CA 1
ATOM 1383 C C . THR A 1 165 ? 5.657 18.224 -3.567 1.00 90.25 165 THR A C 1
ATOM 1385 O O . THR A 1 165 ? 6.763 17.883 -3.145 1.00 90.25 165 THR A O 1
ATOM 1388 N N . GLY A 1 166 ? 5.502 18.830 -4.747 1.00 92.19 166 GLY A N 1
ATOM 1389 C CA . GLY A 1 166 ? 6.599 19.128 -5.675 1.00 92.19 166 GLY A CA 1
ATOM 1390 C C . GLY A 1 166 ? 6.799 18.102 -6.797 1.00 92.19 166 GLY A C 1
ATOM 1391 O O . GLY A 1 166 ? 7.369 18.455 -7.829 1.00 92.19 166 GLY A O 1
ATOM 1392 N N . PHE A 1 167 ? 6.268 16.881 -6.673 1.00 95.44 167 PHE A N 1
ATOM 1393 C CA . PHE A 1 167 ? 6.336 15.872 -7.733 1.00 95.44 167 PHE A 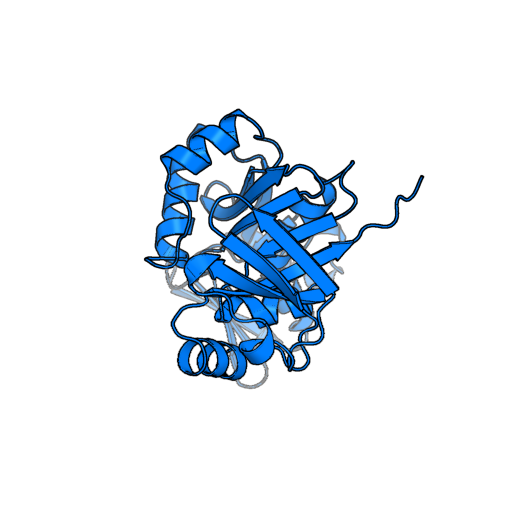CA 1
ATOM 1394 C C . PHE A 1 167 ? 5.091 15.912 -8.619 1.00 95.44 167 PHE A C 1
ATOM 1396 O O . PHE A 1 167 ? 3.963 15.956 -8.137 1.00 95.44 167 PHE A O 1
ATOM 1403 N N . LYS A 1 168 ? 5.289 15.869 -9.941 1.00 95.75 168 LYS A N 1
ATOM 1404 C CA . LYS A 1 168 ? 4.178 15.825 -10.911 1.00 95.75 168 LYS A CA 1
ATOM 1405 C C . LYS A 1 168 ? 3.601 14.419 -11.074 1.00 95.75 168 LYS A C 1
ATOM 1407 O O . LYS A 1 168 ? 2.453 14.269 -11.488 1.00 95.75 168 LYS A O 1
ATOM 1412 N N . ILE A 1 169 ? 4.411 13.396 -10.808 1.00 97.19 169 ILE A N 1
ATOM 1413 C CA . ILE A 1 169 ? 4.100 11.995 -11.090 1.00 97.19 169 ILE A CA 1
ATOM 1414 C C . ILE A 1 169 ? 4.621 11.130 -9.943 1.00 97.19 169 ILE A C 1
ATOM 1416 O O . ILE A 1 169 ? 5.760 11.297 -9.501 1.00 97.19 169 ILE A O 1
ATOM 1420 N N . ILE A 1 170 ? 3.800 10.177 -9.508 1.00 98.19 170 ILE A N 1
ATOM 1421 C CA . ILE A 1 170 ? 4.235 9.026 -8.711 1.00 98.19 170 ILE A CA 1
ATOM 1422 C C . ILE A 1 170 ? 4.160 7.788 -9.598 1.00 98.19 170 ILE A C 1
ATOM 1424 O O . ILE A 1 170 ? 3.139 7.575 -10.254 1.00 98.19 170 ILE A O 1
ATOM 1428 N N . LYS A 1 171 ? 5.221 6.975 -9.605 1.00 97.88 171 LYS A N 1
ATOM 1429 C CA . LYS A 1 171 ? 5.246 5.658 -10.261 1.00 97.88 171 LYS A CA 1
ATOM 1430 C C . LYS A 1 171 ? 5.434 4.554 -9.222 1.00 97.88 171 LYS A C 1
ATOM 1432 O O . LYS A 1 171 ? 6.124 4.752 -8.223 1.00 97.88 171 LYS A O 1
ATOM 1437 N N . ALA A 1 172 ? 4.850 3.391 -9.480 1.00 96.88 172 ALA A N 1
ATOM 1438 C CA . ALA A 1 172 ? 4.982 2.194 -8.663 1.00 96.88 172 ALA A CA 1
ATOM 1439 C C . ALA A 1 172 ? 5.092 0.958 -9.554 1.00 96.88 172 ALA A C 1
ATOM 1441 O O . ALA A 1 172 ? 4.265 0.756 -10.445 1.00 96.88 172 ALA A O 1
ATOM 1442 N N . GLY A 1 173 ? 6.104 0.130 -9.310 1.00 93.31 173 GLY A N 1
ATOM 1443 C CA . GLY A 1 173 ? 6.165 -1.200 -9.905 1.00 93.31 173 GLY A CA 1
ATOM 1444 C C . GLY A 1 173 ? 5.252 -2.135 -9.128 1.00 93.31 173 GLY A C 1
ATOM 1445 O O . GLY A 1 173 ? 5.443 -2.309 -7.928 1.00 93.31 173 GLY A O 1
ATOM 1446 N N . ALA A 1 174 ? 4.252 -2.720 -9.783 1.00 88.31 174 ALA A N 1
ATOM 1447 C CA . ALA A 1 174 ? 3.350 -3.644 -9.108 1.00 88.31 174 ALA A CA 1
ATOM 1448 C C . ALA A 1 174 ? 3.868 -5.079 -9.191 1.00 88.31 174 ALA A C 1
ATOM 1450 O O . ALA A 1 174 ? 4.331 -5.524 -10.245 1.00 88.31 174 ALA A O 1
ATOM 1451 N N . GLN A 1 175 ? 3.725 -5.808 -8.086 1.00 87.75 175 GLN A N 1
ATOM 1452 C CA . GLN A 1 175 ? 3.637 -7.263 -8.130 1.00 87.75 175 GLN A CA 1
ATOM 1453 C C . GLN A 1 175 ? 2.283 -7.678 -8.728 1.00 87.75 175 GLN A C 1
ATOM 1455 O O . GLN A 1 175 ? 1.331 -6.892 -8.760 1.00 87.75 175 GLN A O 1
ATOM 1460 N N . ASP A 1 176 ? 2.199 -8.914 -9.221 1.00 85.75 176 ASP A N 1
ATOM 1461 C CA . ASP A 1 176 ? 1.019 -9.417 -9.933 1.00 85.75 176 ASP A CA 1
ATOM 1462 C C . ASP A 1 176 ? -0.282 -9.312 -9.099 1.00 85.75 176 ASP A C 1
ATOM 1464 O O . ASP A 1 176 ? -1.359 -9.076 -9.645 1.00 85.75 176 ASP A O 1
ATOM 1468 N N . ASP A 1 177 ? -0.190 -9.459 -7.777 1.00 87.00 177 ASP A N 1
ATOM 1469 C CA . ASP A 1 177 ? -1.290 -9.342 -6.807 1.00 87.00 177 ASP A CA 1
ATOM 1470 C C . ASP A 1 177 ? -1.671 -7.883 -6.483 1.00 87.00 177 ASP A C 1
ATOM 1472 O O . ASP A 1 177 ? -2.840 -7.580 -6.224 1.00 87.00 177 ASP A O 1
ATOM 1476 N N . ALA A 1 178 ? -0.724 -6.950 -6.582 1.00 91.12 178 ALA A N 1
ATOM 1477 C CA . ALA A 1 178 ? -0.939 -5.525 -6.333 1.00 91.12 178 ALA A CA 1
ATOM 1478 C C . ALA A 1 178 ? -1.647 -4.785 -7.490 1.00 91.12 178 ALA A C 1
ATOM 1480 O O . ALA A 1 178 ? -2.092 -3.646 -7.318 1.00 91.12 178 ALA A O 1
ATOM 1481 N N . ILE A 1 179 ? -1.811 -5.418 -8.659 1.00 92.00 179 ILE A N 1
ATOM 1482 C CA . ILE A 1 179 ? -2.476 -4.835 -9.842 1.00 92.00 179 ILE A CA 1
ATOM 1483 C C . ILE A 1 179 ? -3.861 -4.269 -9.492 1.00 92.00 179 ILE A C 1
ATOM 1485 O O . ILE A 1 179 ? -4.174 -3.112 -9.787 1.00 92.00 179 ILE A O 1
ATOM 1489 N N . THR A 1 180 ? -4.704 -5.077 -8.845 1.00 92.69 180 THR A N 1
ATOM 1490 C CA . THR A 1 180 ? -6.079 -4.687 -8.497 1.00 92.69 180 THR A CA 1
ATOM 1491 C C . THR A 1 180 ? -6.096 -3.543 -7.488 1.00 92.69 180 THR A C 1
ATOM 1493 O O . THR A 1 180 ? -6.950 -2.659 -7.577 1.00 92.69 180 THR A O 1
ATOM 1496 N N . PHE A 1 181 ? -5.146 -3.535 -6.551 1.00 95.38 181 PHE A N 1
ATOM 1497 C CA . PHE A 1 181 ? -5.012 -2.483 -5.551 1.00 95.38 181 PHE A CA 1
ATOM 1498 C C . PHE A 1 181 ? -4.756 -1.121 -6.207 1.00 95.38 181 PHE A C 1
ATOM 1500 O O . PHE A 1 181 ? -5.541 -0.195 -5.996 1.00 95.38 181 PHE A O 1
ATOM 1507 N N . TYR A 1 182 ? -3.743 -1.013 -7.073 1.00 96.56 182 TYR A N 1
ATOM 1508 C CA . TYR A 1 182 ? -3.399 0.255 -7.724 1.00 96.56 182 TYR A CA 1
ATOM 1509 C C . TYR A 1 182 ? -4.498 0.778 -8.655 1.00 96.56 182 TYR A C 1
ATOM 1511 O O . TYR A 1 182 ? -4.785 1.979 -8.654 1.00 96.56 182 TYR A O 1
ATOM 1519 N N . LYS A 1 183 ? -5.187 -0.113 -9.385 1.00 94.25 183 LYS A N 1
ATOM 1520 C CA . LYS A 1 183 ? -6.357 0.268 -10.199 1.00 94.25 183 LYS A CA 1
ATOM 1521 C C . LYS A 1 183 ? -7.462 0.889 -9.342 1.00 94.25 183 LYS A C 1
ATOM 1523 O O . LYS A 1 183 ? -7.993 1.937 -9.699 1.00 94.25 183 LYS A O 1
ATOM 1528 N N . LYS A 1 184 ? -7.792 0.272 -8.200 1.00 95.31 184 LYS A N 1
ATOM 1529 C CA . LYS A 1 184 ? -8.859 0.743 -7.295 1.00 95.31 184 LYS A CA 1
ATOM 1530 C C . LYS A 1 184 ? -8.587 2.129 -6.707 1.00 95.31 184 LYS A C 1
ATOM 1532 O O . LYS A 1 184 ? -9.535 2.843 -6.397 1.00 95.31 184 LYS A O 1
ATOM 1537 N N . ILE A 1 185 ? -7.321 2.515 -6.549 1.00 96.19 185 ILE A N 1
ATOM 1538 C CA . ILE A 1 185 ? -6.929 3.832 -6.016 1.00 96.19 185 ILE A CA 1
ATOM 1539 C C . ILE A 1 185 ? -6.574 4.854 -7.113 1.00 96.19 185 ILE A C 1
ATOM 1541 O O . ILE A 1 185 ? -6.041 5.926 -6.821 1.00 96.19 185 ILE A O 1
ATOM 1545 N N . GLY A 1 186 ? -6.908 4.545 -8.371 1.00 95.88 186 GLY A N 1
ATOM 1546 C CA . GLY A 1 186 ? -6.880 5.493 -9.485 1.00 95.88 186 GLY A CA 1
ATOM 1547 C C . GLY A 1 186 ? -5.539 5.626 -10.207 1.00 95.88 186 GLY A C 1
ATOM 1548 O O . GLY A 1 186 ? -5.354 6.585 -10.954 1.00 95.88 186 GLY A O 1
ATOM 1549 N N . TYR A 1 187 ? -4.601 4.695 -10.013 1.00 97.38 187 TYR A N 1
ATOM 1550 C CA . TYR A 1 187 ? -3.359 4.693 -10.787 1.00 97.38 187 TYR A CA 1
ATOM 1551 C C . TYR A 1 187 ? -3.614 4.110 -12.176 1.00 97.38 187 TYR A C 1
ATOM 1553 O O . TYR A 1 187 ? -4.289 3.090 -12.337 1.00 97.38 187 TYR A O 1
ATOM 1561 N N . LYS A 1 188 ? -3.026 4.747 -13.187 1.00 96.06 188 LYS A N 1
ATOM 1562 C CA . LYS A 1 188 ? -3.088 4.317 -14.582 1.00 96.06 188 LYS A CA 1
ATOM 1563 C C . LYS A 1 188 ? -1.902 3.398 -14.881 1.00 96.06 188 LYS A C 1
ATOM 1565 O O . LYS A 1 188 ? -0.763 3.818 -14.676 1.00 96.06 188 LYS A O 1
ATOM 1570 N N . PRO A 1 189 ? -2.135 2.164 -15.345 1.00 96.44 189 PRO A N 1
ATOM 1571 C CA . PRO A 1 189 ? -1.055 1.257 -15.693 1.00 96.44 189 PRO A CA 1
ATOM 1572 C C . PRO A 1 189 ? -0.480 1.538 -17.082 1.00 96.44 189 PRO A C 1
ATOM 1574 O O . PRO A 1 189 ? -1.194 1.945 -18.001 1.00 96.44 189 PRO A O 1
ATOM 1577 N N . PHE A 1 190 ? 0.791 1.205 -17.249 1.00 96.62 190 PHE A N 1
ATOM 1578 C CA . PHE A 1 190 ? 1.436 0.949 -18.529 1.00 96.62 190 PHE A CA 1
ATOM 1579 C C . PHE A 1 190 ? 2.340 -0.283 -18.403 1.00 96.62 190 PHE A C 1
ATOM 1581 O O . PHE A 1 190 ? 2.655 -0.732 -17.297 1.00 96.62 190 PHE A O 1
ATOM 1588 N N . LEU A 1 191 ? 2.708 -0.871 -19.535 1.00 96.94 191 LEU A N 1
ATOM 1589 C CA . LEU A 1 191 ? 3.609 -2.014 -19.586 1.00 96.94 191 LEU A CA 1
ATOM 1590 C C . LEU A 1 191 ? 5.043 -1.509 -19.739 1.00 96.94 191 LEU A C 1
ATOM 1592 O O . LEU A 1 191 ? 5.330 -0.753 -20.663 1.00 96.94 191 LEU A O 1
ATOM 1596 N N . LEU A 1 192 ? 5.924 -1.930 -18.842 1.00 96.94 192 LEU A N 1
ATOM 1597 C CA . LEU A 1 192 ? 7.360 -1.735 -18.948 1.00 96.94 192 LEU A CA 1
ATOM 1598 C C . LEU A 1 192 ? 7.982 -3.028 -19.464 1.00 96.94 192 LEU A C 1
ATOM 1600 O O . LEU A 1 192 ? 7.798 -4.090 -18.864 1.00 96.94 192 LEU A O 1
ATOM 1604 N N . ILE A 1 193 ? 8.709 -2.915 -20.568 1.00 97.19 193 ILE A N 1
ATOM 1605 C CA . ILE A 1 193 ? 9.463 -4.001 -21.186 1.00 97.19 193 ILE A CA 1
ATOM 1606 C C . ILE A 1 193 ? 10.934 -3.614 -21.100 1.00 97.19 193 ILE A C 1
ATOM 1608 O O . ILE A 1 193 ? 11.317 -2.553 -21.587 1.00 97.19 193 ILE A O 1
ATOM 1612 N N . GLN A 1 194 ? 11.750 -4.446 -20.466 1.00 97.25 194 GLN A N 1
ATOM 1613 C CA . GLN A 1 194 ? 13.195 -4.245 -20.380 1.00 97.25 194 GLN A CA 1
ATOM 1614 C C . GLN A 1 194 ? 13.899 -5.427 -21.029 1.00 97.25 194 GLN A C 1
ATOM 1616 O O . GLN A 1 194 ? 13.693 -6.568 -20.623 1.00 97.25 194 GLN A O 1
ATOM 1621 N N . VAL A 1 195 ? 14.742 -5.160 -22.018 1.00 97.25 195 VAL A N 1
ATOM 1622 C CA . VAL A 1 195 ? 15.505 -6.179 -22.747 1.00 97.25 195 VAL A CA 1
ATOM 1623 C C . VAL A 1 195 ? 16.940 -5.703 -22.901 1.00 97.25 195 VAL A C 1
ATOM 1625 O O . VAL A 1 195 ? 17.190 -4.503 -22.997 1.00 97.25 195 VAL A O 1
ATOM 1628 N N . LYS A 1 196 ? 17.911 -6.616 -22.873 1.00 97.44 196 LYS A N 1
ATOM 1629 C CA . LYS A 1 196 ? 19.304 -6.237 -23.130 1.00 97.44 196 LYS A CA 1
ATOM 1630 C C . LYS A 1 196 ? 19.446 -5.809 -24.587 1.00 97.44 196 LYS A C 1
ATOM 1632 O O . LYS A 1 196 ? 18.878 -6.448 -25.466 1.00 97.44 196 LYS A O 1
ATOM 1637 N N . LYS A 1 197 ? 20.244 -4.777 -24.862 1.00 96.25 197 LYS A N 1
ATOM 1638 C CA . LYS A 1 197 ? 20.417 -4.231 -26.221 1.00 96.25 197 LYS A CA 1
ATOM 1639 C C . LYS A 1 197 ? 20.816 -5.297 -27.242 1.00 96.25 197 LYS A C 1
ATOM 1641 O O . LYS A 1 197 ? 20.252 -5.342 -28.324 1.00 96.25 197 LYS A O 1
ATOM 1646 N N . LYS A 1 198 ? 21.720 -6.204 -26.861 1.00 96.69 198 LYS A N 1
ATOM 1647 C CA . LYS A 1 198 ? 22.167 -7.323 -27.708 1.00 96.69 198 LYS A CA 1
ATOM 1648 C C . LYS A 1 198 ? 21.054 -8.312 -28.095 1.00 96.69 198 LYS A C 1
ATOM 1650 O O . LYS A 1 198 ? 21.189 -9.017 -29.086 1.00 96.69 198 LYS A O 1
ATOM 1655 N N . ASP A 1 199 ? 19.989 -8.373 -27.298 1.00 96.06 199 ASP A N 1
ATOM 1656 C CA . ASP A 1 199 ? 18.874 -9.308 -27.458 1.00 96.06 199 ASP A CA 1
ATOM 1657 C C . ASP A 1 199 ? 17.642 -8.612 -28.076 1.00 96.06 199 ASP A C 1
ATOM 1659 O O . ASP A 1 199 ? 16.655 -9.269 -28.414 1.00 96.06 199 ASP A O 1
ATOM 1663 N N . TYR A 1 200 ? 17.682 -7.283 -28.240 1.00 95.69 200 TYR A N 1
ATOM 1664 C CA . TYR A 1 200 ? 16.595 -6.507 -28.824 1.00 95.69 200 TYR A CA 1
ATOM 1665 C C . TYR A 1 200 ? 16.544 -6.683 -30.345 1.00 95.69 200 TYR A C 1
ATOM 1667 O O . TYR A 1 200 ? 17.530 -6.477 -31.049 1.00 95.69 200 TYR A O 1
ATOM 1675 N N . LYS A 1 201 ? 15.357 -7.025 -30.851 1.00 93.81 201 LYS A N 1
ATOM 1676 C CA . LYS A 1 201 ? 15.028 -7.048 -32.280 1.00 93.81 201 LYS A CA 1
ATOM 1677 C C . LYS A 1 201 ? 13.717 -6.308 -32.472 1.00 93.81 201 LYS A C 1
ATOM 1679 O O . LYS A 1 201 ? 12.707 -6.716 -31.894 1.00 93.81 201 LYS A O 1
ATOM 1684 N N . GLU A 1 202 ? 13.727 -5.232 -33.251 1.00 90.88 202 GLU A N 1
ATOM 1685 C CA . GLU A 1 202 ? 12.577 -4.334 -33.391 1.00 90.88 202 GLU A CA 1
ATOM 1686 C C . GLU A 1 202 ? 11.306 -5.084 -33.813 1.00 90.88 202 GLU A C 1
ATOM 1688 O O . GLU A 1 202 ? 10.241 -4.867 -33.231 1.00 90.88 202 GLU A O 1
ATOM 1693 N N . GLU A 1 203 ? 11.431 -6.032 -34.748 1.00 90.94 203 GLU A N 1
ATOM 1694 C CA . GLU A 1 203 ? 10.349 -6.885 -35.255 1.00 90.94 203 GLU A CA 1
ATOM 1695 C C . GLU A 1 203 ? 9.592 -7.601 -34.133 1.00 90.94 203 GLU A C 1
ATOM 1697 O O . GLU A 1 203 ? 8.363 -7.684 -34.175 1.00 90.94 203 GLU A O 1
ATOM 1702 N N . GLY A 1 204 ? 10.308 -8.064 -33.103 1.00 90.81 204 GLY A N 1
ATOM 1703 C CA . GLY A 1 204 ? 9.732 -8.809 -31.984 1.00 90.81 204 GLY A CA 1
ATOM 1704 C C . GLY A 1 204 ? 8.756 -7.984 -31.143 1.00 90.81 204 GLY A C 1
ATOM 1705 O O . GLY A 1 204 ? 7.846 -8.542 -30.527 1.00 90.81 204 GLY A O 1
ATOM 1706 N N . TYR A 1 205 ? 8.893 -6.655 -31.158 1.00 92.81 205 TYR A N 1
ATOM 1707 C CA . TYR A 1 205 ? 8.125 -5.748 -30.303 1.00 92.81 205 TYR A CA 1
ATOM 1708 C C . TYR A 1 205 ? 7.171 -4.821 -31.076 1.00 92.81 205 TYR A C 1
ATOM 1710 O O . TYR A 1 205 ? 6.536 -3.959 -30.465 1.00 92.81 205 TYR A O 1
ATOM 1718 N N . ARG A 1 206 ? 7.003 -5.008 -32.395 1.00 92.81 206 ARG A N 1
ATOM 1719 C CA . ARG A 1 206 ? 6.114 -4.173 -33.238 1.00 92.81 206 ARG A CA 1
ATOM 1720 C C . ARG A 1 206 ? 4.643 -4.216 -32.815 1.00 92.81 206 ARG A C 1
ATOM 1722 O O . ARG A 1 206 ? 3.921 -3.244 -33.009 1.00 92.81 206 ARG A O 1
ATOM 1729 N N . ASN A 1 207 ? 4.205 -5.309 -32.190 1.00 92.62 207 ASN A N 1
ATOM 1730 C CA . ASN A 1 207 ? 2.819 -5.479 -31.741 1.00 92.62 207 ASN A CA 1
ATOM 1731 C C . ASN A 1 207 ? 2.479 -4.681 -30.470 1.00 92.62 207 ASN A C 1
ATOM 1733 O O . ASN A 1 207 ? 1.308 -4.579 -30.095 1.00 92.62 207 ASN A O 1
ATOM 1737 N N . PHE A 1 208 ? 3.474 -4.108 -29.788 1.00 94.81 208 PHE A N 1
ATOM 1738 C CA . PHE A 1 208 ? 3.234 -3.263 -28.625 1.00 94.81 208 PHE A CA 1
ATOM 1739 C C . PHE A 1 208 ? 2.986 -1.821 -29.063 1.00 94.81 208 PHE A C 1
ATOM 1741 O O . PHE A 1 208 ? 3.785 -1.215 -29.771 1.00 94.81 208 PHE A O 1
ATOM 1748 N N . LYS A 1 209 ? 1.895 -1.221 -28.577 1.00 95.94 209 LYS A N 1
ATOM 1749 C CA . LYS A 1 209 ? 1.624 0.206 -28.785 1.00 95.94 209 LYS A CA 1
ATOM 1750 C C . LYS A 1 209 ? 2.544 1.045 -27.895 1.00 95.94 209 LYS A C 1
ATOM 1752 O O . LYS A 1 209 ? 2.182 1.366 -26.759 1.00 95.94 209 LYS A O 1
ATOM 1757 N N . LYS A 1 210 ? 3.734 1.356 -28.409 1.00 95.75 210 LYS A N 1
ATOM 1758 C CA . LYS A 1 210 ? 4.798 2.089 -27.712 1.00 95.75 210 LYS A CA 1
ATOM 1759 C C . LYS A 1 210 ? 4.339 3.503 -27.327 1.00 95.75 210 LYS A C 1
ATOM 1761 O O . LYS A 1 210 ? 3.625 4.173 -28.070 1.00 95.75 210 LYS A O 1
ATOM 1766 N N . ILE A 1 211 ? 4.709 3.918 -26.122 1.00 96.19 211 ILE A N 1
ATOM 1767 C CA . ILE A 1 211 ? 4.549 5.269 -25.569 1.00 96.19 211 ILE A CA 1
ATOM 1768 C C . ILE A 1 211 ? 5.900 5.978 -25.626 1.00 96.19 211 ILE A C 1
ATOM 1770 O O . ILE A 1 211 ? 5.967 7.134 -26.033 1.00 96.19 211 ILE A O 1
ATOM 1774 N N . LYS A 1 212 ? 6.957 5.282 -25.194 1.00 95.56 212 LYS A N 1
ATOM 1775 C CA . LYS A 1 212 ? 8.318 5.804 -25.107 1.00 95.56 212 LYS A CA 1
ATOM 1776 C C . LYS A 1 212 ? 9.327 4.666 -25.231 1.00 95.56 212 LYS A C 1
ATOM 1778 O O . LYS A 1 212 ? 9.071 3.563 -24.750 1.00 95.56 212 LYS A O 1
ATOM 1783 N N . GLU A 1 213 ? 10.476 4.967 -25.820 1.00 95.62 213 GLU A N 1
ATOM 1784 C CA . GLU A 1 213 ? 11.649 4.095 -25.863 1.00 95.62 213 GLU A CA 1
ATOM 1785 C C . GLU A 1 213 ? 12.833 4.824 -25.232 1.00 95.62 213 GLU A C 1
ATOM 1787 O O . GLU A 1 213 ? 12.979 6.039 -25.381 1.00 95.62 213 GLU A O 1
ATOM 1792 N N . ILE A 1 214 ? 13.622 4.099 -24.444 1.00 94.94 214 ILE A N 1
ATOM 1793 C CA . ILE A 1 214 ? 14.744 4.646 -23.686 1.00 94.94 214 ILE A CA 1
ATOM 1794 C C . ILE A 1 214 ? 15.894 3.653 -23.752 1.00 94.94 214 ILE A C 1
ATOM 1796 O O . ILE A 1 214 ? 15.741 2.484 -23.399 1.00 94.94 214 ILE A O 1
ATOM 1800 N N . GLU A 1 215 ? 17.068 4.140 -24.128 1.00 94.56 215 GLU A N 1
ATOM 1801 C CA . GLU A 1 215 ? 18.312 3.409 -23.942 1.00 94.56 215 GLU A CA 1
ATOM 1802 C C . GLU A 1 215 ? 18.943 3.790 -22.606 1.00 94.56 215 GLU A C 1
ATOM 1804 O O . GLU A 1 215 ? 19.222 4.960 -22.353 1.00 94.56 215 GLU A O 1
ATOM 1809 N N . GLN A 1 216 ? 19.177 2.801 -21.743 1.00 91.75 216 GLN A N 1
ATOM 1810 C CA . GLN A 1 216 ? 19.773 3.025 -20.429 1.00 91.75 216 GLN A CA 1
ATOM 1811 C C . GLN A 1 216 ? 20.797 1.931 -20.116 1.00 91.75 216 GLN A C 1
ATOM 1813 O O . GLN A 1 216 ? 20.441 0.789 -19.819 1.00 91.75 216 GLN A O 1
ATOM 1818 N N . GLY A 1 217 ? 22.084 2.290 -20.175 1.00 93.62 217 GLY A N 1
ATOM 1819 C CA . GLY A 1 217 ? 23.184 1.330 -20.049 1.00 93.62 217 GLY A CA 1
ATOM 1820 C C . GLY A 1 217 ? 23.077 0.230 -21.108 1.00 93.62 217 GLY A C 1
ATOM 1821 O O . GLY A 1 217 ? 22.912 0.526 -22.292 1.00 93.62 217 GLY A O 1
ATOM 1822 N N . ASP A 1 218 ? 23.094 -1.028 -20.668 1.00 95.50 218 ASP A N 1
ATOM 1823 C CA . ASP A 1 218 ? 22.976 -2.214 -21.529 1.00 95.50 218 ASP A CA 1
ATOM 1824 C C . ASP A 1 218 ? 21.532 -2.607 -21.863 1.00 95.50 218 ASP A C 1
ATOM 1826 O O . ASP A 1 218 ? 21.300 -3.643 -22.492 1.00 95.50 218 ASP A O 1
ATOM 1830 N N . TYR A 1 219 ? 20.549 -1.813 -21.436 1.00 96.62 219 TYR A N 1
ATOM 1831 C CA . TYR A 1 219 ? 19.137 -2.118 -21.619 1.00 96.62 219 TYR A CA 1
ATOM 1832 C C . TYR A 1 219 ? 18.470 -1.175 -22.615 1.00 96.62 219 TYR A C 1
ATOM 1834 O O . TYR A 1 219 ? 18.724 0.032 -22.651 1.00 96.62 219 TYR A O 1
ATOM 1842 N N . PHE A 1 220 ? 17.569 -1.761 -23.393 1.00 96.12 220 PHE A N 1
ATOM 1843 C CA . PHE A 1 220 ? 16.541 -1.081 -24.156 1.00 96.12 220 PHE A CA 1
ATOM 1844 C C . PHE A 1 220 ? 15.224 -1.206 -23.380 1.00 96.12 220 PHE A C 1
ATOM 1846 O O . PHE A 1 220 ? 14.792 -2.310 -23.030 1.00 96.12 220 PHE A O 1
ATOM 1853 N N . ILE A 1 221 ? 14.617 -0.070 -23.047 1.00 96.62 221 ILE A N 1
ATOM 1854 C CA . ILE A 1 221 ? 13.413 0.017 -22.223 1.00 96.62 221 ILE A CA 1
ATOM 1855 C C . ILE A 1 221 ? 12.275 0.564 -23.077 1.00 96.62 221 ILE A C 1
ATOM 1857 O O . ILE A 1 221 ? 12.381 1.649 -23.643 1.00 96.62 221 ILE A O 1
ATOM 1861 N N . ILE A 1 222 ? 11.160 -0.161 -23.115 1.00 97.06 222 ILE A N 1
ATOM 1862 C CA . ILE A 1 222 ? 9.945 0.234 -23.828 1.00 97.06 222 ILE A CA 1
ATOM 1863 C C . ILE A 1 222 ? 8.837 0.448 -22.799 1.00 97.06 222 ILE A C 1
ATOM 1865 O O . ILE A 1 222 ? 8.468 -0.469 -22.064 1.00 97.06 222 ILE A O 1
ATOM 1869 N N . GLU A 1 223 ? 8.275 1.654 -22.764 1.00 97.00 223 GLU A N 1
ATOM 1870 C CA . GLU A 1 223 ? 6.992 1.913 -22.116 1.00 97.00 223 GLU A CA 1
ATOM 1871 C C . GLU A 1 223 ? 5.892 1.742 -23.171 1.00 97.00 223 GLU A C 1
ATOM 1873 O O . GLU A 1 223 ? 5.907 2.416 -24.199 1.00 97.00 223 GLU A O 1
ATOM 1878 N N . ALA A 1 224 ? 4.929 0.850 -22.947 1.00 97.12 224 ALA A N 1
ATOM 1879 C CA . ALA A 1 224 ? 3.852 0.549 -23.890 1.00 97.12 224 ALA A CA 1
ATOM 1880 C C . ALA A 1 224 ? 2.468 0.650 -23.235 1.00 97.12 224 ALA A C 1
ATOM 1882 O O . ALA A 1 224 ? 2.298 0.426 -22.033 1.00 97.12 224 ALA A O 1
ATOM 1883 N N . LYS A 1 225 ? 1.437 0.970 -24.027 1.00 96.06 225 LYS A N 1
ATOM 1884 C CA . LYS A 1 225 ? 0.051 0.975 -23.537 1.00 96.06 225 LYS A CA 1
ATOM 1885 C C . LYS A 1 225 ? -0.371 -0.447 -23.166 1.00 96.06 225 LYS A C 1
ATOM 1887 O O . LYS A 1 225 ? -0.263 -1.362 -23.977 1.00 96.06 225 LYS A O 1
ATOM 1892 N N . ALA A 1 226 ? -0.913 -0.617 -21.963 1.00 89.81 226 ALA A N 1
ATOM 1893 C CA . ALA A 1 226 ? -1.485 -1.886 -21.536 1.00 89.81 226 ALA A CA 1
ATOM 1894 C C . ALA A 1 226 ? -2.934 -2.001 -22.043 1.00 89.81 226 ALA A C 1
ATOM 1896 O O . ALA A 1 226 ? -3.812 -1.277 -21.580 1.00 89.81 226 ALA A O 1
ATOM 1897 N N . THR A 1 227 ? -3.188 -2.897 -23.000 1.00 84.00 227 THR A N 1
ATOM 1898 C CA . THR A 1 227 ? -4.541 -3.174 -23.527 1.00 84.00 227 THR A CA 1
ATOM 1899 C C . THR A 1 227 ? -5.390 -3.959 -22.531 1.00 84.00 227 THR A C 1
ATOM 1901 O O . THR A 1 227 ? -6.588 -3.723 -22.400 1.00 84.00 227 THR A O 1
ATOM 1904 N N . ARG A 1 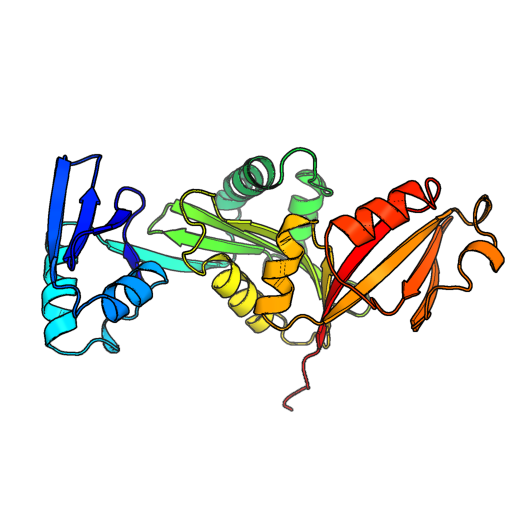228 ? -4.755 -4.867 -21.786 1.00 90.06 228 ARG A N 1
ATOM 1905 C CA . ARG A 1 228 ? -5.366 -5.682 -20.739 1.00 90.06 228 ARG A CA 1
ATOM 1906 C C . ARG A 1 228 ? -4.387 -5.810 -19.573 1.00 90.06 228 ARG A C 1
ATOM 1908 O O . ARG A 1 228 ? -3.197 -6.033 -19.784 1.00 90.06 228 ARG A O 1
ATOM 1915 N N . ILE A 1 229 ? -4.885 -5.609 -18.352 1.00 89.81 229 ILE A N 1
ATOM 1916 C CA . ILE A 1 229 ? -4.065 -5.553 -17.132 1.00 89.81 229 ILE A CA 1
ATOM 1917 C C . ILE A 1 229 ? -4.545 -6.633 -16.166 1.00 89.81 229 ILE A C 1
ATOM 1919 O O . ILE A 1 229 ? -5.437 -6.392 -15.348 1.00 89.81 229 ILE A O 1
ATOM 1923 N N . ASP A 1 230 ? -3.955 -7.816 -16.289 1.00 90.50 230 ASP A N 1
ATOM 1924 C CA . ASP A 1 230 ? -4.091 -8.916 -15.341 1.00 90.50 230 ASP A CA 1
ATOM 1925 C C . ASP A 1 230 ? -2.848 -9.815 -15.369 1.00 90.50 230 ASP A C 1
ATOM 1927 O O . ASP A 1 230 ? -1.995 -9.716 -16.257 1.00 90.50 230 ASP A O 1
ATOM 1931 N N . LYS A 1 231 ? -2.755 -10.690 -14.368 1.00 88.25 231 LYS A N 1
ATOM 1932 C CA . LYS A 1 231 ? -1.628 -11.601 -14.167 1.00 88.25 231 LYS A CA 1
ATOM 1933 C C . LYS A 1 231 ? -1.413 -12.564 -15.341 1.00 88.25 231 LYS A C 1
ATOM 1935 O O . LYS A 1 231 ? -0.267 -12.812 -15.706 1.00 88.25 231 LYS A O 1
ATOM 1940 N N . GLY A 1 232 ? -2.482 -13.079 -15.948 1.00 91.38 232 GLY A N 1
ATOM 1941 C CA . GLY A 1 232 ? -2.394 -14.053 -17.037 1.00 91.38 232 GLY A CA 1
ATOM 1942 C C . GLY A 1 232 ? -1.767 -13.457 -18.296 1.00 91.38 232 GLY A C 1
ATOM 1943 O O . GLY A 1 232 ? -0.924 -14.088 -18.929 1.00 91.38 232 GLY A O 1
ATOM 1944 N N . VAL A 1 233 ? -2.099 -12.202 -18.613 1.00 91.31 233 VAL A N 1
ATOM 1945 C CA . VAL A 1 233 ? -1.474 -11.471 -19.730 1.00 91.31 233 VAL A CA 1
ATOM 1946 C C . VAL A 1 233 ? 0.027 -11.288 -19.508 1.00 91.31 233 VAL A C 1
ATOM 1948 O O . VAL A 1 233 ? 0.821 -11.526 -20.416 1.00 91.31 233 VAL A O 1
ATOM 1951 N N . LEU A 1 234 ? 0.431 -10.909 -18.295 1.00 91.62 234 LEU A N 1
ATOM 1952 C CA . LEU A 1 234 ? 1.842 -10.696 -17.978 1.00 91.62 234 LEU A CA 1
ATOM 1953 C C . LEU A 1 234 ? 2.649 -12.000 -18.033 1.00 91.62 234 LEU A C 1
ATOM 1955 O O . LEU A 1 234 ? 3.758 -12.019 -18.561 1.00 91.62 234 LEU A O 1
ATOM 1959 N N . GLN A 1 235 ? 2.076 -13.097 -17.531 1.00 92.62 235 GLN A N 1
ATOM 1960 C CA . GLN A 1 235 ? 2.674 -14.431 -17.624 1.00 92.62 235 GLN A CA 1
ATOM 1961 C C . GLN A 1 235 ? 2.827 -14.890 -19.074 1.00 92.62 235 GLN A C 1
ATOM 1963 O O . GLN A 1 235 ? 3.872 -15.436 -19.425 1.00 92.62 235 GLN A O 1
ATOM 1968 N N . LYS A 1 236 ? 1.829 -14.620 -19.924 1.00 94.69 236 LYS A N 1
ATOM 1969 C CA . LYS A 1 236 ? 1.920 -14.897 -21.358 1.00 94.69 236 LYS A CA 1
ATOM 1970 C C . LYS A 1 236 ? 3.092 -14.145 -21.993 1.00 94.69 236 LYS A C 1
ATOM 1972 O O . LYS A 1 236 ? 3.918 -14.778 -22.633 1.00 94.69 236 LYS A O 1
ATOM 1977 N N . TYR A 1 237 ? 3.233 -12.839 -21.747 1.00 94.50 237 TYR A N 1
ATOM 1978 C CA . TYR A 1 237 ? 4.367 -12.081 -22.290 1.00 94.50 237 TYR A CA 1
ATOM 1979 C C . TYR A 1 237 ? 5.721 -12.607 -21.810 1.00 94.50 237 TYR A C 1
ATOM 1981 O O . TYR A 1 237 ? 6.625 -12.769 -22.618 1.00 94.50 237 TYR A O 1
ATOM 1989 N N . ARG A 1 238 ? 5.857 -12.943 -20.522 1.00 95.19 238 ARG A N 1
ATOM 1990 C CA . ARG A 1 238 ? 7.098 -13.533 -19.987 1.00 95.19 238 ARG A CA 1
ATOM 1991 C C . ARG A 1 238 ? 7.439 -14.880 -20.642 1.00 95.19 238 ARG A C 1
ATOM 1993 O O . ARG A 1 238 ? 8.614 -15.186 -20.800 1.00 95.19 238 ARG A O 1
ATOM 2000 N N . LYS A 1 239 ? 6.429 -15.669 -21.028 1.00 96.25 239 LYS A N 1
ATOM 2001 C CA . LYS A 1 239 ? 6.609 -16.934 -21.756 1.00 96.25 239 LYS A CA 1
ATOM 2002 C C . LYS A 1 239 ? 6.992 -16.705 -23.220 1.00 96.25 239 LYS A C 1
ATOM 2004 O O . LYS A 1 239 ? 7.907 -17.356 -23.708 1.00 96.25 239 LYS A O 1
ATOM 2009 N N . ASP A 1 240 ? 6.296 -15.796 -23.898 1.00 95.50 240 ASP A N 1
ATOM 2010 C CA . ASP A 1 240 ? 6.487 -15.518 -25.326 1.00 95.50 240 ASP A CA 1
ATOM 2011 C C . ASP A 1 240 ? 7.816 -14.776 -25.593 1.00 95.50 240 ASP A C 1
ATOM 2013 O O . ASP A 1 240 ? 8.389 -14.886 -26.674 1.00 95.50 240 ASP A O 1
ATOM 2017 N N . TYR A 1 241 ? 8.331 -14.051 -24.594 1.00 95.81 241 TYR A N 1
ATOM 2018 C CA . TYR A 1 241 ? 9.526 -13.210 -24.689 1.00 95.81 241 TYR A CA 1
ATOM 2019 C C . TYR A 1 241 ? 10.483 -13.442 -23.500 1.00 95.81 241 TYR A C 1
ATOM 2021 O O . TYR A 1 241 ? 10.674 -12.547 -22.673 1.00 95.81 241 TYR A O 1
ATOM 2029 N N . PRO A 1 242 ? 11.132 -14.616 -23.403 1.00 95.69 242 PRO A N 1
ATOM 2030 C CA . PRO A 1 242 ? 11.910 -15.011 -22.222 1.00 95.69 242 PRO A CA 1
ATOM 2031 C C . PRO A 1 242 ? 13.169 -14.162 -21.972 1.00 95.69 242 PRO A C 1
ATOM 2033 O O . PRO A 1 242 ? 13.692 -14.153 -20.861 1.00 95.69 242 PRO A O 1
ATOM 2036 N N . LEU A 1 243 ? 13.662 -13.439 -22.985 1.00 96.12 243 LEU A N 1
ATOM 2037 C CA . LEU A 1 243 ? 14.822 -12.541 -22.870 1.00 96.12 243 LEU A CA 1
ATOM 2038 C C . LEU A 1 243 ? 14.456 -11.128 -22.391 1.00 96.12 243 LEU A C 1
ATOM 2040 O O . LEU A 1 243 ? 15.342 -10.297 -22.185 1.00 96.12 243 LEU A O 1
ATOM 2044 N N . ALA A 1 244 ? 13.164 -10.840 -22.223 1.00 97.00 244 ALA A N 1
ATOM 2045 C CA . ALA A 1 244 ? 12.680 -9.552 -21.758 1.00 97.00 244 ALA A CA 1
ATOM 2046 C C . ALA A 1 244 ? 11.980 -9.673 -20.403 1.00 97.00 244 ALA A C 1
ATOM 2048 O O . ALA A 1 244 ? 11.217 -10.599 -20.131 1.00 97.00 244 ALA A O 1
ATOM 2049 N N . ASN A 1 245 ? 12.211 -8.683 -19.549 1.00 95.62 245 ASN A N 1
ATOM 2050 C CA . ASN A 1 245 ? 11.481 -8.515 -18.308 1.00 95.62 245 ASN A CA 1
ATOM 2051 C C . ASN A 1 245 ? 10.232 -7.665 -18.561 1.00 95.62 245 ASN A C 1
ATOM 2053 O O . ASN A 1 245 ? 10.325 -6.549 -19.075 1.00 95.62 245 ASN A O 1
ATOM 2057 N N . PHE A 1 246 ? 9.076 -8.185 -18.153 1.00 95.44 246 PHE A N 1
ATOM 2058 C CA . PHE A 1 246 ? 7.800 -7.486 -18.230 1.00 95.44 246 PHE A CA 1
ATOM 2059 C C . PHE A 1 246 ? 7.286 -7.162 -16.835 1.00 95.44 246 PHE A C 1
ATOM 2061 O O . PHE A 1 246 ? 7.139 -8.046 -15.978 1.00 95.44 246 PHE A O 1
ATOM 2068 N N . GLN A 1 247 ? 6.915 -5.900 -16.647 1.00 95.25 247 GLN A N 1
ATOM 2069 C CA . GLN A 1 247 ? 6.290 -5.416 -15.427 1.00 95.25 247 GLN A CA 1
ATOM 2070 C C . GLN A 1 247 ? 5.197 -4.397 -15.747 1.00 95.25 247 GLN A C 1
ATOM 2072 O O . GLN A 1 247 ? 5.365 -3.542 -16.613 1.00 95.25 247 GLN A O 1
ATOM 2077 N N . PHE A 1 248 ? 4.082 -4.440 -15.018 1.00 96.12 248 PHE A N 1
ATOM 2078 C CA . PHE A 1 248 ? 3.150 -3.317 -15.018 1.00 96.12 248 PHE A CA 1
ATOM 2079 C C . PHE A 1 248 ? 3.648 -2.226 -14.078 1.00 96.12 248 PHE A C 1
ATOM 2081 O O . PHE A 1 248 ? 3.853 -2.458 -12.882 1.00 96.12 248 PHE A O 1
ATOM 2088 N N . ILE A 1 249 ? 3.790 -1.023 -14.621 1.00 96.81 249 ILE A N 1
ATOM 2089 C CA . ILE A 1 249 ? 4.055 0.178 -13.841 1.00 96.81 249 ILE A CA 1
ATOM 2090 C C . ILE A 1 249 ? 2.761 0.964 -13.731 1.00 96.81 249 ILE A C 1
ATOM 2092 O O . ILE A 1 249 ? 2.067 1.205 -14.715 1.00 96.81 249 ILE A O 1
ATOM 2096 N N . PHE A 1 250 ? 2.440 1.365 -12.514 1.00 97.44 250 PHE A N 1
ATOM 2097 C CA . PHE A 1 250 ? 1.271 2.154 -12.183 1.00 97.44 250 PHE A CA 1
ATOM 2098 C C . PHE A 1 250 ? 1.705 3.581 -11.922 1.00 97.44 250 PHE A C 1
ATOM 2100 O O . PHE A 1 250 ? 2.601 3.813 -11.114 1.00 97.44 250 PHE A O 1
ATOM 2107 N N . GLN A 1 251 ? 1.061 4.539 -12.582 1.00 97.00 251 GLN A N 1
ATOM 2108 C CA . GLN A 1 251 ? 1.367 5.949 -12.398 1.00 97.00 251 GLN A CA 1
ATOM 2109 C C . GLN A 1 251 ? 0.138 6.779 -12.058 1.00 97.00 251 GLN A C 1
ATOM 2111 O O . GLN A 1 251 ? -0.966 6.527 -12.546 1.00 97.00 251 GLN A O 1
ATOM 2116 N N . LYS A 1 252 ? 0.351 7.815 -11.254 1.00 97.19 252 LYS A N 1
ATOM 2117 C CA . LYS A 1 252 ? -0.648 8.835 -10.954 1.00 97.19 252 LYS A CA 1
ATOM 2118 C C . LYS A 1 252 ? -0.017 10.205 -11.142 1.00 97.19 252 LYS A C 1
ATOM 2120 O O . LYS A 1 252 ? 1.057 10.478 -10.607 1.00 97.19 252 LYS A O 1
ATOM 2125 N N . SER A 1 253 ? -0.669 11.029 -11.951 1.00 95.50 253 SER A N 1
ATOM 2126 C CA . SER A 1 253 ? -0.250 12.400 -12.225 1.00 95.50 253 SER A CA 1
ATOM 2127 C C . SER A 1 253 ? -1.051 13.355 -11.353 1.00 95.50 253 SER A C 1
ATOM 2129 O O . SER A 1 253 ? -2.257 13.172 -11.190 1.00 95.50 253 SER A O 1
ATOM 2131 N N . PHE A 1 254 ? -0.388 14.381 -10.838 1.00 90.44 254 PHE A N 1
ATOM 2132 C CA . PHE A 1 254 ? -1.013 15.439 -10.057 1.00 90.44 254 PHE A CA 1
ATOM 2133 C C . PHE A 1 254 ? -1.027 16.708 -10.901 1.00 90.44 254 PHE A C 1
ATOM 2135 O O . PHE A 1 254 ? 0.017 17.170 -11.370 1.00 90.44 254 PHE A O 1
ATOM 2142 N N . SER A 1 255 ? -2.210 17.276 -11.117 1.00 80.00 255 SER A N 1
ATOM 2143 C CA . SER A 1 255 ? -2.318 18.659 -11.566 1.00 80.00 255 SER A CA 1
ATOM 2144 C C . SER A 1 255 ? -1.726 19.534 -10.468 1.00 80.00 255 SER A C 1
ATOM 2146 O O . SER A 1 255 ? -2.144 19.421 -9.316 1.00 80.00 255 SER A O 1
ATOM 2148 N N . ARG A 1 256 ? -0.750 20.388 -10.797 1.00 60.00 256 ARG A N 1
ATOM 2149 C CA . ARG A 1 256 ? -0.345 21.457 -9.879 1.00 60.00 256 ARG A CA 1
ATOM 2150 C C . ARG A 1 256 ? -1.598 22.292 -9.622 1.00 60.00 256 ARG A C 1
ATOM 2152 O O . ARG A 1 256 ? -2.034 23.008 -10.515 1.00 60.00 256 ARG A O 1
ATOM 2159 N N . HIS A 1 257 ? -2.211 22.153 -8.455 1.00 50.47 257 HIS A N 1
ATOM 2160 C CA . HIS A 1 257 ? -2.993 23.256 -7.923 1.00 50.47 257 HIS A CA 1
ATOM 2161 C C . HIS A 1 257 ? -1.936 24.260 -7.469 1.00 50.47 257 HIS A C 1
ATOM 2163 O O . HIS A 1 257 ? -1.194 23.987 -6.523 1.00 50.47 257 HIS A O 1
ATOM 2169 N N . GLN A 1 258 ? -1.729 25.268 -8.323 1.00 40.03 258 GLN A N 1
ATOM 2170 C CA . GLN A 1 258 ? -1.020 26.493 -7.969 1.00 40.03 258 GLN A CA 1
ATOM 2171 C C . GLN A 1 258 ? -1.783 27.187 -6.847 1.00 40.03 258 GLN A C 1
ATOM 2173 O O . GLN A 1 258 ? -3.033 27.129 -6.890 1.00 40.03 258 GLN A O 1
#

pLDDT: mean 95.08, std 5.98, range [40.03, 98.88]

Mean predicted aligned error: 4.1 Å

Nearest PDB structures (foldseek):
  2pdo-assembly1_A  TM=8.991E-01  e=3.229E-05  Shigella flexneri 2a str. 2457T
  3ddd-assembly1_A  TM=6.168E-01  e=1.688E-06  Pyrococcus horikoshii
  7wx5-assembly1_A  TM=6.653E-01  e=2.549E-04  Legionella pneumophila
  6wqc-assembly1_A  TM=6.711E-01  e=7.823E-04  Legionella hackeliae
  4crz-assembly1_B  TM=6.851E-01  e=4.876E-03  Escherichia coli K-12

Foldseek 3Di:
DWKAFDLQWDWDDDDQWIWIARPVVRDIDIGGNVCVVVNLDRLLIDDLVPDDPVSVVVVVVCVVVVRMFDKDKDQQDPVCLVVQVVQQCVFCPPVQPDDSVRQVVQCVVPRLLWMFIDGHNDTFWIWHWHDDPQAIEREDIGGHPSSPPSCVSVVSVVSNVVSRPPHFKYKYWDDQVCQVVLVVSPWAKWKKKKAFPVLDDPVLCVPFQFPDWDDDVRIIITTGHDPDRHDVVLVVCCVSPVRMDIIIMTMDGDDPPD

Sequence (258 aa):
MIQTLNRHVKYRKDNGAIFICDCKRLLDLKIEFKHEDFMRNLFKGIDEKKLNEKEKTIFSDFEKMDLLSELKIRGLAEKDFSKAMDILDRELGEKRVRDRGFLHKKFKEFPKFFIGLFLDKDLVGVICGFPREDYLLMSEIAVDSRFHGRDFGKRLVNEFERRATGFKIIKAGAQDDAITFYKKIGYKPFLLIQVKKKDYKEEGYRNFKKIKEIEQGDYFIIEAKATRIDKGVLQKYRKDYPLANFQFIFQKSFSRHQ